Protein AF-U2G8R9-F1 (afdb_monomer_lite)

Foldseek 3Di:
DDLVVVLVPDALVVCVDPCVVVNLVSDQALVSLLSNLVRLLPDDDDPSSLVSNVVSLVSSVVHDDDLVSLLSSLLSCCPSVVNLPSSAVSCQVSLLVDPDPPLLSVLVSPSDALVSVLSNLVSNVVNLNALVVSVVSLVSNCVDVRNVVVSVVCVVVSVVGDHDDCPPNVVSVVVVVVVVVVVVVVVVVVVVVD

pLDDT: mean 79.48, std 14.94, range [37.84, 96.31]

Sequence (194 aa):
MEVSDFISSVKPKQLLSSEFNDILSKCEDVREYLHLANLAFELEDGKNRQKIIKTILKRALQARQEPWGYFYIARSAYENLNDKKLAKKIIVKQIKRFKINDYFLLCKQNILSKKQIKTAIKSALSSGMKRQRFVNLLDRLSEIDKYSLVCRKFYKKAKKLQTDNDEYDEECLKKEERTRQALDQIRNKNTKTK

Structure (mmCIF, N/CA/C/O backbone):
data_AF-U2G8R9-F1
#
_entry.id   AF-U2G8R9-F1
#
loop_
_atom_site.group_PDB
_atom_site.id
_atom_site.type_symbol
_atom_site.label_atom_id
_atom_site.label_alt_id
_atom_site.label_comp_id
_atom_site.label_asym_id
_atom_site.label_entity_id
_atom_site.label_seq_id
_atom_site.pdbx_PDB_ins_code
_atom_site.Cartn_x
_atom_site.Cartn_y
_atom_site.Cartn_z
_atom_site.occupancy
_atom_site.B_iso_or_equiv
_atom_site.auth_seq_id
_atom_site.auth_comp_id
_atom_site.auth_asym_id
_atom_site.auth_atom_id
_atom_site.pdbx_PDB_model_num
ATOM 1 N N . MET A 1 1 ? 8.683 11.036 26.428 1.00 58.25 1 MET A N 1
ATOM 2 C CA . MET A 1 1 ? 8.393 9.868 25.574 1.00 58.25 1 MET A CA 1
ATOM 3 C C . MET A 1 1 ? 8.312 10.387 24.159 1.00 58.25 1 MET A C 1
ATOM 5 O O . MET A 1 1 ? 7.571 11.344 23.949 1.00 58.25 1 MET A O 1
ATOM 9 N N . GLU A 1 2 ? 9.118 9.856 23.244 1.00 77.00 2 GLU A N 1
ATOM 10 C CA . GLU A 1 2 ? 9.044 10.264 21.839 1.00 77.00 2 GLU A CA 1
ATOM 11 C C . GLU A 1 2 ? 7.668 9.900 21.265 1.00 77.00 2 GLU A C 1
ATOM 13 O O . GLU A 1 2 ? 7.033 8.940 21.710 1.00 77.00 2 GLU A O 1
ATOM 18 N N . VAL A 1 3 ? 7.181 10.666 20.286 1.00 73.94 3 VAL A N 1
ATOM 19 C CA . VAL A 1 3 ? 5.887 10.395 19.633 1.00 73.94 3 VAL A CA 1
ATOM 20 C C . VAL A 1 3 ? 5.856 8.975 19.062 1.00 73.94 3 VAL A C 1
ATOM 22 O O . VAL A 1 3 ? 4.883 8.251 19.269 1.00 73.94 3 VAL A O 1
ATOM 25 N N . SER A 1 4 ? 6.961 8.532 18.461 1.00 75.50 4 SER A N 1
ATOM 26 C CA . SER A 1 4 ? 7.117 7.170 17.945 1.00 75.50 4 SER A CA 1
ATOM 27 C C . SER A 1 4 ? 6.976 6.098 19.037 1.00 75.50 4 SER A C 1
ATOM 29 O O . SER A 1 4 ? 6.318 5.078 18.810 1.00 75.50 4 SER A O 1
ATOM 31 N N . ASP A 1 5 ? 7.526 6.326 20.235 1.00 80.19 5 ASP A N 1
ATOM 32 C CA . ASP A 1 5 ? 7.390 5.402 21.372 1.00 80.19 5 ASP A CA 1
ATOM 33 C C . ASP A 1 5 ? 5.941 5.337 21.860 1.00 80.19 5 ASP A C 1
ATOM 35 O O . ASP A 1 5 ? 5.407 4.252 22.104 1.00 80.19 5 ASP A O 1
ATOM 39 N N . PHE A 1 6 ? 5.276 6.496 21.947 1.00 84.88 6 PHE A N 1
ATOM 40 C CA . PHE A 1 6 ? 3.862 6.560 22.303 1.00 84.88 6 PHE A CA 1
ATOM 41 C C . PHE A 1 6 ? 3.013 5.777 21.300 1.00 84.88 6 PHE A C 1
ATOM 43 O O . PHE A 1 6 ? 2.255 4.897 21.706 1.00 84.88 6 PHE A O 1
ATOM 50 N N . ILE A 1 7 ? 3.162 6.053 20.002 1.00 85.25 7 ILE A N 1
ATOM 51 C CA . ILE A 1 7 ? 2.386 5.397 18.943 1.00 85.25 7 ILE A CA 1
ATOM 52 C C . ILE A 1 7 ? 2.630 3.885 18.933 1.00 85.25 7 ILE A C 1
ATOM 54 O O . ILE A 1 7 ? 1.677 3.120 18.804 1.00 85.25 7 ILE A O 1
ATOM 58 N N . SER A 1 8 ? 3.872 3.449 19.141 1.00 83.19 8 SER A N 1
ATOM 59 C CA . SER A 1 8 ? 4.225 2.023 19.197 1.00 83.19 8 SER A CA 1
ATOM 60 C C . SER A 1 8 ? 3.660 1.306 20.429 1.00 83.19 8 SER A C 1
ATOM 62 O O . SER A 1 8 ? 3.515 0.085 20.419 1.00 83.19 8 SER A O 1
ATOM 64 N N . SER A 1 9 ? 3.334 2.046 21.494 1.00 87.94 9 SER A N 1
ATOM 65 C CA . SER A 1 9 ? 2.725 1.500 22.714 1.00 87.94 9 SER A CA 1
ATOM 66 C C . SER A 1 9 ? 1.199 1.342 22.633 1.00 87.94 9 SER A C 1
ATOM 68 O O . SER A 1 9 ? 0.602 0.695 23.500 1.00 87.94 9 SER A O 1
ATOM 70 N N . VAL A 1 10 ? 0.557 1.914 21.603 1.00 90.25 10 VAL A N 1
ATOM 71 C CA . VAL A 1 10 ? -0.901 1.871 21.427 1.00 90.25 10 VAL A CA 1
ATOM 72 C C . VAL A 1 10 ? -1.367 0.430 21.234 1.00 90.25 10 VAL A C 1
ATOM 74 O O . VAL A 1 10 ? -0.831 -0.321 20.423 1.00 90.25 10 VAL A O 1
ATOM 77 N N . LYS A 1 11 ? -2.422 0.041 21.956 1.00 91.12 11 LYS A N 1
ATOM 78 C CA . LYS A 1 11 ? -3.062 -1.277 21.818 1.00 91.12 11 LYS A CA 1
ATOM 79 C C . LYS A 1 11 ? -4.257 -1.218 20.861 1.00 91.12 11 LYS A C 1
ATOM 81 O O . LYS A 1 11 ? -4.969 -0.212 20.859 1.00 91.12 11 LYS A O 1
ATOM 86 N N . PRO A 1 12 ? -4.599 -2.309 20.141 1.00 90.00 12 PRO A N 1
ATOM 87 C CA . PRO A 1 12 ? -5.718 -2.307 19.192 1.00 90.00 12 PRO A CA 1
ATOM 88 C C . PRO A 1 12 ? -7.039 -1.820 19.802 1.00 90.00 12 PRO A C 1
ATOM 90 O O . PRO A 1 12 ? -7.738 -1.006 19.205 1.00 90.00 12 PRO A O 1
ATOM 93 N N . LYS A 1 13 ? -7.359 -2.250 21.032 1.00 90.38 13 LYS A N 1
ATOM 94 C CA . LYS A 1 13 ? -8.595 -1.857 21.732 1.00 90.38 13 LYS A CA 1
ATOM 95 C C . LYS A 1 13 ? -8.699 -0.347 21.990 1.00 90.38 13 LYS A C 1
ATOM 97 O O . LYS A 1 13 ? -9.812 0.163 22.039 1.00 90.38 13 LYS A O 1
ATOM 102 N N . GLN A 1 14 ? -7.582 0.376 22.103 1.00 92.25 14 GLN A N 1
ATOM 103 C CA . GLN A 1 14 ? -7.604 1.836 22.265 1.00 92.25 14 GLN A CA 1
ATOM 104 C C . GLN A 1 14 ? -8.069 2.552 20.992 1.00 92.25 14 GLN A C 1
ATOM 106 O O . GLN A 1 14 ? -8.588 3.657 21.059 1.00 92.25 14 GLN A O 1
ATOM 111 N N . LEU A 1 15 ? -7.986 1.910 19.824 1.00 93.56 15 LEU A N 1
ATOM 112 C CA . LEU A 1 15 ? -8.532 2.470 18.584 1.00 93.56 15 LEU A CA 1
ATOM 113 C C . LEU A 1 15 ? -10.067 2.421 18.533 1.00 93.56 15 LEU A C 1
ATOM 115 O O . LEU A 1 15 ? -10.673 3.084 17.695 1.00 93.56 15 LEU A O 1
ATOM 119 N N . LEU A 1 16 ? -10.694 1.636 19.416 1.00 91.69 16 LEU A N 1
ATOM 120 C CA . LEU A 1 16 ? -12.145 1.590 19.604 1.00 91.69 16 LEU A CA 1
ATOM 121 C C . LEU A 1 16 ? -12.630 2.566 20.687 1.00 91.69 16 LEU A C 1
ATOM 123 O O . LEU A 1 16 ? -13.840 2.732 20.836 1.00 91.69 16 LEU A O 1
ATOM 127 N N . SER A 1 17 ? -11.722 3.173 21.457 1.00 92.00 17 SER A N 1
ATOM 128 C CA . SER A 1 17 ? -12.077 4.056 22.566 1.00 92.00 17 SER A CA 1
ATOM 129 C C . SER A 1 17 ? -12.289 5.501 22.101 1.00 92.00 17 SER A C 1
ATOM 131 O O . SER A 1 17 ? -12.025 5.870 20.952 1.00 92.00 17 SER A O 1
ATOM 133 N N . SER A 1 18 ? -12.751 6.346 23.022 1.00 91.25 18 SER A N 1
ATOM 134 C CA . SER A 1 18 ? -12.838 7.795 22.822 1.00 91.25 18 SER A CA 1
ATOM 135 C C . SER A 1 18 ? -11.476 8.456 22.571 1.00 91.25 18 SER A C 1
ATOM 137 O O . SER A 1 18 ? -11.434 9.523 21.966 1.00 91.25 18 SER A O 1
ATOM 139 N N . GLU A 1 19 ? -10.371 7.812 22.963 1.00 92.75 19 GLU A N 1
ATOM 140 C CA . GLU A 1 19 ? -8.998 8.322 22.810 1.00 92.75 19 GLU A CA 1
ATOM 141 C C . GLU A 1 19 ? -8.497 8.265 21.360 1.00 92.75 19 GLU A C 1
ATOM 143 O O . GLU A 1 19 ? -7.460 8.841 21.038 1.00 92.75 19 GLU A O 1
ATOM 148 N N . PHE A 1 20 ? -9.208 7.577 20.458 1.00 94.75 20 PHE A N 1
ATOM 149 C CA . PHE A 1 20 ? -8.760 7.353 19.082 1.00 94.75 20 PHE A CA 1
ATOM 150 C C . PHE A 1 20 ? -8.368 8.645 18.347 1.00 94.75 20 PHE A C 1
ATOM 152 O O . PHE A 1 20 ? -7.348 8.683 17.658 1.00 94.75 20 PHE A O 1
ATOM 159 N N . ASN A 1 21 ? -9.153 9.716 18.495 1.00 94.50 21 ASN A N 1
ATOM 160 C CA . ASN A 1 21 ? -8.845 10.989 17.839 1.00 94.50 21 ASN A CA 1
ATOM 161 C C . ASN A 1 21 ? -7.615 11.673 18.446 1.00 94.50 21 ASN A C 1
ATOM 163 O O . ASN A 1 21 ? -6.828 12.259 17.701 1.00 94.50 21 ASN A O 1
ATOM 167 N N . ASP A 1 22 ? -7.421 11.553 19.759 1.00 94.31 22 ASP A N 1
ATOM 168 C CA . ASP A 1 22 ? -6.259 12.108 20.452 1.00 94.31 22 ASP A CA 1
ATOM 169 C C . ASP A 1 22 ? -4.991 11.360 20.038 1.00 94.31 22 ASP A C 1
ATOM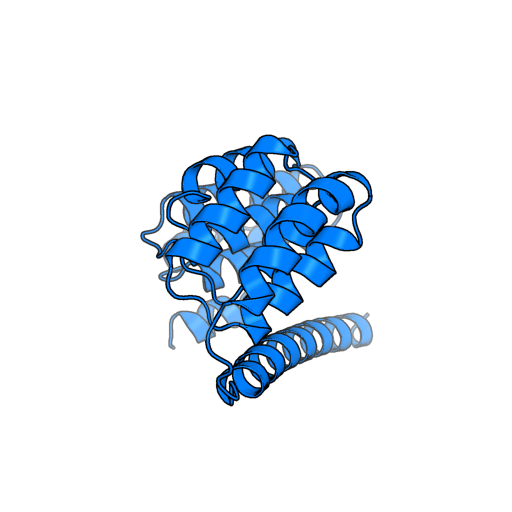 171 O O . ASP A 1 22 ? -3.978 11.986 19.730 1.00 94.31 22 ASP A O 1
ATOM 175 N N . ILE A 1 23 ? -5.066 10.030 19.918 1.00 94.50 23 ILE A N 1
ATOM 176 C CA . ILE A 1 23 ? -3.985 9.201 19.370 1.00 94.50 23 ILE A CA 1
ATOM 177 C C . ILE A 1 23 ? -3.637 9.662 17.950 1.00 94.50 23 ILE A C 1
ATOM 179 O O . ILE A 1 23 ? -2.467 9.894 17.658 1.00 94.50 23 ILE A O 1
ATOM 183 N N . LEU A 1 24 ? -4.635 9.858 17.078 1.00 94.25 24 LEU A N 1
ATOM 184 C CA . LEU A 1 24 ? -4.383 10.313 15.707 1.00 94.25 24 LEU A CA 1
ATOM 185 C C . LEU A 1 24 ? -3.777 11.710 15.629 1.00 94.25 24 LEU A C 1
ATOM 187 O O . LEU A 1 24 ? -2.970 11.960 14.738 1.00 94.25 24 LEU A O 1
ATOM 191 N N . SER A 1 25 ? -4.174 12.624 16.514 1.00 92.50 25 SER A N 1
ATOM 192 C CA . SER A 1 25 ? -3.626 13.984 16.527 1.00 92.50 25 SER A CA 1
ATOM 193 C C . SER A 1 25 ? -2.147 14.037 16.895 1.00 92.50 25 SER A C 1
ATOM 195 O O . SER A 1 25 ? -1.478 15.000 16.537 1.00 92.50 25 SER A O 1
ATOM 197 N N . LYS A 1 26 ? -1.643 13.000 17.574 1.00 92.38 26 LYS A N 1
ATOM 198 C CA . LYS A 1 26 ? -0.237 12.892 17.960 1.00 92.38 26 LYS A CA 1
ATOM 199 C C . LYS A 1 26 ? 0.647 12.370 16.833 1.00 92.38 26 LYS A C 1
ATOM 201 O O . LYS A 1 26 ? 1.851 12.475 16.966 1.00 92.38 26 LYS A O 1
ATOM 206 N N . CYS A 1 27 ? 0.092 11.817 15.752 1.00 89.31 27 CYS A N 1
ATOM 207 C CA . CYS A 1 27 ? 0.900 11.335 14.634 1.00 89.31 27 CYS A CA 1
ATOM 208 C C . CYS A 1 27 ? 1.524 12.498 13.844 1.00 89.31 27 CYS A C 1
ATOM 210 O O . CYS A 1 27 ? 0.809 13.315 13.250 1.00 89.31 27 CYS A O 1
ATOM 212 N N . GLU A 1 28 ? 2.848 12.497 13.755 1.00 85.19 28 GLU A N 1
ATOM 213 C CA . GLU A 1 28 ? 3.673 13.472 13.042 1.00 85.19 28 GLU A CA 1
ATOM 214 C C . GLU A 1 28 ? 4.127 12.952 11.668 1.00 85.19 28 GLU A C 1
ATOM 216 O O . GLU A 1 28 ? 4.317 13.740 10.738 1.00 85.19 28 GLU A O 1
ATOM 221 N N . ASP A 1 29 ? 4.245 11.629 11.498 1.00 83.81 29 ASP A N 1
ATOM 222 C CA . ASP A 1 29 ? 4.757 10.993 10.274 1.00 83.81 29 ASP A CA 1
ATOM 223 C C . ASP A 1 29 ? 3.766 9.980 9.670 1.00 83.81 29 ASP A C 1
ATOM 225 O O . ASP A 1 29 ? 3.009 9.295 10.360 1.00 83.81 29 ASP A O 1
ATOM 229 N N . VAL A 1 30 ? 3.787 9.827 8.339 1.00 84.06 30 VAL A N 1
ATOM 230 C CA . VAL A 1 30 ? 2.916 8.877 7.622 1.00 84.06 30 VAL A CA 1
ATOM 231 C C . VAL A 1 30 ? 3.088 7.431 8.110 1.00 84.06 30 VAL A C 1
ATOM 233 O O . VAL A 1 30 ? 2.130 6.659 8.087 1.00 84.06 30 VAL A O 1
ATOM 236 N N . ARG A 1 31 ? 4.289 7.052 8.561 1.00 86.06 31 ARG A N 1
ATOM 237 C CA . ARG A 1 31 ? 4.619 5.722 9.092 1.00 86.06 31 ARG A CA 1
ATOM 238 C C . ARG A 1 31 ? 3.832 5.408 10.356 1.00 86.06 31 ARG A C 1
ATOM 240 O O . ARG A 1 31 ? 3.391 4.274 10.511 1.00 86.06 31 ARG A O 1
ATOM 247 N N . GLU A 1 32 ? 3.590 6.403 11.199 1.00 89.56 32 GLU A N 1
ATOM 248 C CA . GLU A 1 32 ? 2.808 6.258 12.428 1.00 89.56 32 GLU A CA 1
ATOM 249 C C . GLU A 1 32 ? 1.339 5.999 12.096 1.00 89.56 32 GLU A C 1
ATOM 251 O O . GLU A 1 32 ? 0.750 5.037 12.587 1.00 89.56 32 GLU A O 1
ATOM 256 N N . TYR A 1 33 ? 0.769 6.756 11.152 1.00 92.50 33 TYR A N 1
ATOM 257 C CA . TYR A 1 33 ? -0.577 6.468 10.650 1.00 92.50 33 TYR A CA 1
ATOM 258 C C . TYR A 1 33 ? -0.673 5.055 10.058 1.00 92.50 33 TYR A C 1
ATOM 260 O O . TYR A 1 33 ? -1.639 4.337 10.304 1.00 92.50 33 TYR A O 1
ATOM 268 N N . LEU A 1 34 ? 0.318 4.624 9.277 1.00 90.75 34 LEU A N 1
ATOM 269 C CA . LEU A 1 34 ? 0.322 3.281 8.690 1.00 90.75 34 LEU A CA 1
ATOM 270 C C . LEU A 1 34 ? 0.459 2.186 9.752 1.00 90.75 34 LEU A C 1
ATOM 272 O O . LEU A 1 34 ? -0.187 1.145 9.627 1.00 90.75 34 LEU A O 1
ATOM 276 N N . HIS A 1 35 ? 1.240 2.428 10.805 1.00 89.62 35 HIS A N 1
ATOM 277 C CA . HIS A 1 35 ? 1.322 1.542 11.961 1.00 89.62 35 HIS A CA 1
ATOM 278 C C . HIS A 1 35 ? -0.051 1.387 12.622 1.00 89.62 35 HIS A C 1
ATOM 280 O O . HIS A 1 35 ? -0.537 0.264 12.751 1.00 89.62 35 HIS A O 1
ATOM 286 N N . LEU A 1 36 ? -0.739 2.495 12.917 1.00 93.88 36 LEU A N 1
ATOM 287 C CA . LEU A 1 36 ? -2.094 2.459 13.477 1.00 93.88 36 LEU A CA 1
ATOM 288 C C . LEU A 1 36 ? -3.094 1.758 12.544 1.00 93.88 36 LEU A C 1
ATOM 290 O O . LEU A 1 36 ? -3.981 1.047 13.013 1.00 93.88 36 LEU A O 1
ATOM 294 N N . ALA A 1 37 ? -2.970 1.921 11.223 1.00 93.62 37 ALA A N 1
ATOM 295 C CA . ALA A 1 37 ? -3.835 1.243 10.255 1.00 93.62 37 ALA A CA 1
ATOM 296 C C . ALA A 1 37 ? -3.621 -0.278 10.239 1.00 93.62 37 ALA A C 1
ATOM 298 O O . ALA A 1 37 ? -4.578 -1.023 10.018 1.00 93.62 37 ALA A O 1
ATOM 299 N N . ASN A 1 38 ? -2.387 -0.741 10.451 1.00 90.50 38 ASN A N 1
ATOM 300 C CA . ASN A 1 38 ? -2.073 -2.162 10.596 1.00 90.50 38 ASN A CA 1
ATOM 301 C C . ASN A 1 38 ? -2.569 -2.695 11.942 1.00 90.50 38 ASN A C 1
ATOM 303 O O . ASN A 1 38 ? -3.192 -3.749 11.982 1.00 90.50 38 ASN A O 1
ATOM 307 N N . LEU A 1 39 ? -2.383 -1.929 13.016 1.00 92.06 39 LEU A N 1
ATOM 308 C CA . LEU A 1 39 ? -2.884 -2.268 14.345 1.00 92.06 39 LEU A CA 1
ATOM 309 C C . LEU A 1 39 ? -4.415 -2.393 14.358 1.00 92.06 39 LEU A C 1
ATOM 311 O O . LEU A 1 39 ? -4.972 -3.338 14.907 1.00 92.06 39 LEU A O 1
ATOM 315 N N . ALA A 1 40 ? -5.112 -1.480 13.678 1.00 92.75 40 ALA A N 1
ATOM 316 C CA . ALA A 1 40 ? -6.558 -1.550 13.502 1.00 92.75 40 ALA A CA 1
ATOM 317 C C . ALA A 1 40 ? -6.999 -2.803 12.733 1.00 92.75 40 ALA A C 1
ATOM 319 O O . ALA A 1 40 ? -8.102 -3.289 12.959 1.00 92.75 40 ALA A O 1
ATOM 320 N N . PHE A 1 41 ? -6.167 -3.343 11.837 1.00 89.44 41 PHE A N 1
ATOM 321 C CA . PHE A 1 41 ? -6.485 -4.568 11.102 1.00 89.44 41 PHE A CA 1
ATOM 322 C C . PHE A 1 41 ? -6.544 -5.808 12.012 1.00 89.44 41 PHE A C 1
ATOM 324 O O . PHE A 1 41 ? -7.247 -6.761 11.678 1.00 89.44 41 PHE A O 1
ATOM 331 N N . GLU A 1 42 ? -5.873 -5.775 13.170 1.00 89.69 42 GLU A N 1
ATOM 332 C CA . GLU A 1 42 ? -5.925 -6.830 14.195 1.00 89.69 42 GLU A CA 1
ATOM 333 C C . GLU A 1 42 ? -7.256 -6.872 14.961 1.00 89.69 42 GLU A C 1
ATOM 335 O O . GLU A 1 42 ? -7.534 -7.847 15.661 1.00 89.69 42 GLU A O 1
ATOM 340 N N . LEU A 1 43 ? -8.093 -5.836 14.833 1.00 88.38 43 LEU A N 1
ATOM 341 C CA . LEU A 1 43 ? -9.450 -5.842 15.376 1.00 88.38 43 LEU A CA 1
ATOM 342 C C . LEU A 1 43 ? -10.323 -6.885 14.668 1.00 88.38 43 LEU A C 1
ATOM 344 O O . LEU A 1 43 ? -10.078 -7.253 13.514 1.00 88.38 43 LEU A O 1
ATOM 348 N N . GLU A 1 44 ? -11.391 -7.309 15.348 1.00 84.31 44 GLU A N 1
ATOM 349 C CA . GLU A 1 44 ? -12.407 -8.181 14.756 1.00 84.31 44 GLU A CA 1
ATOM 350 C C . GLU A 1 44 ? -12.925 -7.612 13.433 1.00 84.31 44 GLU A C 1
ATOM 352 O O . GLU A 1 44 ? -13.121 -6.398 13.276 1.00 84.31 44 GLU A O 1
ATOM 357 N N . ASP A 1 45 ? -13.130 -8.502 12.460 1.00 83.50 45 ASP A N 1
ATOM 358 C CA . ASP A 1 45 ? -13.632 -8.083 11.163 1.00 83.50 45 ASP A CA 1
ATOM 359 C C . ASP A 1 45 ? -15.047 -7.525 11.297 1.00 83.50 45 ASP A C 1
ATOM 361 O O . ASP A 1 45 ? -15.972 -8.196 11.744 1.00 83.50 45 ASP A O 1
ATOM 365 N N . GLY A 1 46 ? -15.215 -6.267 10.902 1.00 85.88 46 GLY A N 1
ATOM 366 C CA . GLY A 1 46 ? -16.492 -5.595 11.003 1.00 85.88 46 GLY A CA 1
ATOM 367 C C . GLY A 1 46 ? -16.451 -4.147 10.545 1.00 85.88 46 GLY A C 1
ATOM 368 O O . GLY A 1 46 ? -15.413 -3.577 10.186 1.00 85.88 46 GLY A O 1
ATOM 369 N N . LYS A 1 47 ? -17.628 -3.516 10.586 1.00 87.56 47 LYS A N 1
ATOM 370 C CA . LYS A 1 47 ? -17.817 -2.116 10.175 1.00 87.56 47 LYS A CA 1
ATOM 371 C C . LYS A 1 47 ? -16.925 -1.153 10.966 1.00 87.56 47 LYS A C 1
ATOM 373 O O . LYS A 1 47 ? -16.414 -0.195 10.386 1.00 87.56 47 LYS A O 1
ATOM 378 N N . ASN A 1 48 ? -16.699 -1.427 12.252 1.00 90.56 48 ASN A N 1
ATOM 379 C CA . ASN A 1 48 ? -15.869 -0.588 13.120 1.00 90.56 48 ASN A CA 1
ATOM 380 C C . ASN A 1 48 ? -14.404 -0.589 12.675 1.00 90.56 48 ASN A C 1
ATOM 382 O O . ASN A 1 48 ? -13.846 0.484 12.445 1.00 90.56 48 ASN A O 1
ATOM 386 N N . ARG A 1 49 ? -13.825 -1.772 12.423 1.00 92.88 49 ARG A N 1
ATOM 387 C CA . ARG A 1 49 ? -12.471 -1.924 11.873 1.00 92.88 49 ARG A CA 1
ATOM 388 C C . ARG A 1 49 ? -12.286 -1.121 10.589 1.00 92.88 49 ARG A C 1
ATOM 390 O O . ARG A 1 49 ? -11.375 -0.302 10.480 1.00 92.88 49 ARG A O 1
ATOM 397 N N . GLN A 1 50 ? -13.195 -1.294 9.629 1.00 93.81 50 GLN A N 1
ATOM 398 C CA . GLN A 1 50 ? -13.118 -0.576 8.355 1.00 93.81 50 GLN A CA 1
ATOM 399 C C . GLN A 1 50 ? -13.242 0.944 8.531 1.00 93.81 50 GLN A C 1
ATOM 401 O O . GLN A 1 50 ? -12.549 1.698 7.848 1.00 93.81 50 GLN A O 1
ATOM 406 N N . LYS A 1 51 ? -14.121 1.412 9.426 1.00 95.12 51 LYS A N 1
ATOM 407 C CA . LYS A 1 51 ? -14.314 2.844 9.706 1.00 95.12 51 LYS A CA 1
ATOM 408 C C . LYS A 1 51 ? -13.063 3.469 10.330 1.00 95.12 51 LYS A C 1
ATOM 410 O O . LYS A 1 51 ? -12.673 4.564 9.918 1.00 95.12 51 LYS A O 1
ATOM 415 N N . ILE A 1 52 ? -12.420 2.767 11.260 1.00 95.81 52 ILE A N 1
ATOM 416 C CA . ILE A 1 52 ? -11.167 3.192 11.896 1.00 95.81 52 ILE A CA 1
ATOM 417 C C . ILE A 1 52 ? -10.066 3.302 10.844 1.00 95.81 52 ILE A C 1
ATOM 419 O O . ILE A 1 52 ? -9.544 4.395 10.631 1.00 95.81 52 ILE A O 1
ATOM 423 N N . ILE A 1 53 ? -9.793 2.227 10.095 1.00 94.81 53 ILE A N 1
ATOM 424 C CA . ILE A 1 53 ? -8.742 2.224 9.063 1.00 94.81 53 ILE A CA 1
ATOM 425 C C . ILE A 1 53 ? -8.998 3.324 8.019 1.00 94.81 53 ILE A C 1
ATOM 427 O O . ILE A 1 53 ? -8.082 4.062 7.662 1.00 94.81 53 ILE A O 1
ATOM 431 N N . LYS A 1 54 ? -10.246 3.518 7.568 1.00 96.00 54 LYS A N 1
ATOM 432 C CA . LYS A 1 54 ? -10.599 4.619 6.648 1.00 96.00 54 LYS A CA 1
ATOM 433 C C . LYS A 1 54 ? -10.284 5.996 7.229 1.00 96.00 54 LYS A C 1
ATOM 435 O O . LYS A 1 54 ? -9.806 6.862 6.499 1.00 96.00 54 LYS A O 1
ATOM 440 N N . THR A 1 55 ? -10.552 6.206 8.515 1.00 96.25 55 THR A N 1
ATOM 441 C CA . THR A 1 55 ? -10.270 7.477 9.196 1.00 96.25 55 THR A CA 1
ATOM 442 C C . THR A 1 55 ? -8.768 7.732 9.278 1.00 96.25 55 THR A C 1
ATOM 444 O O . THR A 1 55 ? -8.317 8.818 8.912 1.00 96.25 55 THR A O 1
ATOM 447 N N . ILE A 1 56 ? -7.995 6.708 9.648 1.00 96.31 56 ILE A N 1
ATOM 448 C CA . ILE A 1 56 ? -6.529 6.758 9.705 1.00 96.31 56 ILE A CA 1
ATOM 449 C C . ILE A 1 56 ? -5.951 7.121 8.335 1.00 96.31 56 ILE A C 1
ATOM 451 O O . ILE A 1 56 ? -5.209 8.092 8.206 1.00 96.31 56 ILE A O 1
ATOM 455 N N . LEU A 1 57 ? -6.349 6.404 7.279 1.00 95.31 57 LEU A N 1
ATOM 456 C CA . LEU A 1 57 ? -5.843 6.654 5.927 1.00 95.31 57 LEU A CA 1
ATOM 457 C C . LEU A 1 57 ? -6.263 8.023 5.384 1.00 95.31 57 LEU A C 1
ATOM 459 O O . LEU A 1 57 ? -5.510 8.644 4.635 1.00 95.31 57 LEU A O 1
ATOM 463 N N . LYS A 1 58 ? -7.442 8.527 5.767 1.00 95.12 58 LYS A N 1
ATOM 464 C CA . LYS A 1 58 ? -7.866 9.886 5.413 1.00 95.12 58 LYS A CA 1
ATOM 465 C C . LYS A 1 58 ? -6.948 10.935 6.044 1.00 95.12 58 LYS A C 1
ATOM 467 O O . LYS A 1 58 ? -6.583 11.877 5.347 1.00 95.12 58 LYS A O 1
ATOM 472 N N . ARG A 1 59 ? -6.554 10.761 7.310 1.00 94.50 59 ARG A N 1
ATOM 473 C CA . ARG A 1 59 ? -5.586 11.644 7.982 1.00 94.50 59 ARG A CA 1
ATOM 474 C C . ARG A 1 59 ? -4.189 11.526 7.378 1.00 94.50 59 ARG A C 1
ATOM 476 O O . ARG A 1 59 ? -3.607 12.548 7.036 1.00 94.50 59 ARG A O 1
ATOM 483 N N . ALA A 1 60 ? -3.721 10.310 7.101 1.00 92.62 60 ALA A N 1
ATOM 484 C CA . ALA A 1 60 ? -2.448 10.085 6.413 1.00 92.62 60 ALA A CA 1
ATOM 485 C C . ALA A 1 60 ? -2.393 10.784 5.040 1.00 92.62 60 ALA A C 1
ATOM 487 O O . ALA A 1 60 ? -1.377 11.341 4.651 1.00 92.62 60 ALA A O 1
ATOM 488 N N . LEU A 1 61 ? -3.498 10.811 4.286 1.00 91.69 61 LEU A N 1
ATOM 489 C CA . LEU A 1 61 ? -3.556 11.533 3.006 1.00 91.69 61 LEU A CA 1
ATOM 490 C C . LEU A 1 61 ? -3.498 13.059 3.145 1.00 91.69 61 LEU A C 1
ATOM 492 O O . LEU A 1 61 ? -3.185 13.727 2.161 1.00 91.69 61 LEU A O 1
ATOM 496 N N . GLN A 1 62 ? -3.858 13.598 4.310 1.00 90.81 62 GLN A N 1
ATOM 497 C CA . GLN A 1 62 ? -3.826 15.031 4.608 1.00 90.81 62 GLN A CA 1
ATOM 498 C C . GLN A 1 62 ? -2.469 15.482 5.159 1.00 90.81 62 GLN A C 1
ATOM 500 O O . GLN A 1 62 ? -2.154 16.667 5.069 1.00 90.81 62 GLN A O 1
ATOM 505 N N . ALA A 1 63 ? -1.671 14.561 5.703 1.00 86.56 63 ALA A N 1
ATOM 506 C CA . ALA A 1 63 ? -0.331 14.852 6.186 1.00 86.56 63 ALA A CA 1
ATOM 507 C C . ALA A 1 63 ? 0.616 15.244 5.034 1.00 86.56 63 ALA A C 1
ATOM 509 O O . ALA A 1 63 ? 0.470 14.811 3.884 1.00 86.56 63 ALA A O 1
ATOM 510 N N . ARG A 1 64 ? 1.604 16.097 5.337 1.00 76.00 64 ARG A N 1
ATOM 511 C CA . ARG A 1 64 ? 2.653 16.459 4.379 1.00 76.00 64 ARG A CA 1
ATOM 512 C C . ARG A 1 64 ? 3.614 15.280 4.255 1.00 76.00 64 ARG A C 1
ATOM 514 O O . ARG A 1 64 ? 4.313 14.955 5.203 1.00 76.00 64 ARG A O 1
ATOM 521 N N . GLN A 1 65 ? 3.688 14.688 3.067 1.00 77.31 65 GLN A N 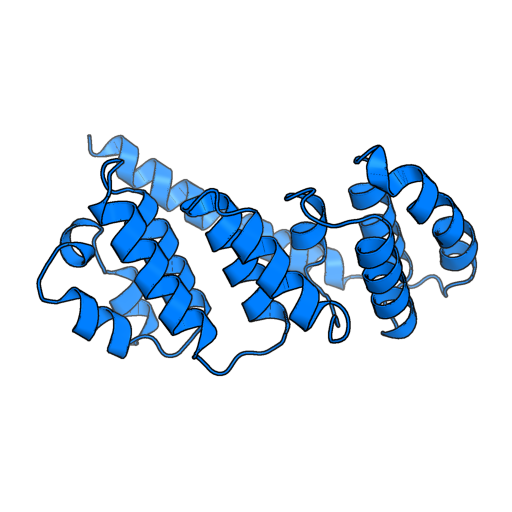1
ATOM 522 C CA . GLN A 1 65 ? 4.643 13.623 2.773 1.00 77.31 65 GLN A CA 1
ATOM 523 C C . GLN A 1 65 ? 5.258 13.751 1.387 1.00 77.31 65 GLN A C 1
ATOM 525 O O . GLN A 1 65 ? 4.656 14.271 0.441 1.00 77.31 65 GLN A O 1
ATOM 530 N N . GLU A 1 66 ? 6.447 13.180 1.280 1.00 76.50 66 GLU A N 1
ATOM 531 C CA . GLU A 1 66 ? 7.105 12.886 0.020 1.00 76.50 66 GLU A CA 1
ATOM 532 C C . GLU A 1 66 ? 6.286 11.898 -0.835 1.00 76.50 66 GLU A C 1
ATOM 534 O O . GLU A 1 66 ? 5.433 11.161 -0.321 1.00 76.50 66 GLU A O 1
ATOM 539 N N . PRO A 1 67 ? 6.546 11.823 -2.155 1.00 74.31 67 PRO A N 1
ATOM 540 C CA . PRO A 1 67 ? 5.814 10.948 -3.066 1.00 74.31 67 PRO A CA 1
ATOM 541 C C . PRO A 1 67 ? 5.714 9.486 -2.607 1.00 74.31 67 PRO A C 1
ATOM 543 O O . PRO A 1 67 ? 4.678 8.865 -2.843 1.00 74.31 67 PRO A O 1
ATOM 546 N N . TRP A 1 68 ? 6.740 8.951 -1.930 1.00 76.19 68 TRP A N 1
ATOM 547 C CA . TRP A 1 68 ? 6.762 7.572 -1.425 1.00 76.19 68 TRP A CA 1
ATOM 548 C C . TRP A 1 68 ? 5.643 7.290 -0.412 1.00 76.19 68 TRP A C 1
ATOM 550 O O . TRP A 1 68 ? 5.009 6.237 -0.495 1.00 76.19 68 TRP A O 1
ATOM 560 N N . GLY A 1 69 ? 5.308 8.244 0.466 1.00 82.38 69 GLY A N 1
ATOM 561 C CA . GLY A 1 69 ? 4.285 8.066 1.504 1.00 82.38 69 GLY A CA 1
ATOM 562 C C . GLY A 1 69 ? 2.912 7.719 0.923 1.00 82.38 69 GLY A C 1
ATOM 563 O O . GLY A 1 69 ? 2.217 6.832 1.415 1.00 82.38 69 GLY A O 1
ATOM 564 N N . TYR A 1 70 ? 2.559 8.314 -0.219 1.00 86.25 70 TYR A N 1
ATOM 565 C CA . TYR A 1 70 ? 1.309 8.005 -0.914 1.00 86.25 70 TYR A CA 1
ATOM 566 C C . TYR A 1 70 ? 1.234 6.561 -1.431 1.00 86.25 70 TYR A C 1
ATOM 568 O O . TYR A 1 70 ? 0.141 5.995 -1.482 1.00 86.25 70 TYR A O 1
ATOM 576 N N . PHE A 1 71 ? 2.357 5.948 -1.815 1.00 83.75 71 PHE A N 1
ATOM 577 C CA . PHE A 1 71 ? 2.367 4.550 -2.259 1.00 83.75 71 PHE A CA 1
ATOM 578 C C . PHE A 1 71 ? 2.123 3.596 -1.093 1.00 83.75 71 PHE A C 1
ATOM 580 O O . PHE A 1 71 ? 1.374 2.631 -1.251 1.00 83.75 71 PHE A O 1
ATOM 587 N N . TYR A 1 72 ? 2.668 3.893 0.086 1.00 83.62 72 TYR A N 1
ATOM 588 C CA . TYR A 1 72 ? 2.383 3.113 1.289 1.00 83.62 72 TYR A CA 1
ATOM 589 C C . TYR A 1 72 ? 0.934 3.270 1.758 1.00 83.62 72 TYR A C 1
ATOM 591 O O . TYR A 1 72 ? 0.293 2.276 2.094 1.00 83.62 72 TYR A O 1
ATOM 599 N N . ILE A 1 73 ? 0.360 4.475 1.681 1.00 89.62 73 ILE A N 1
ATOM 600 C CA . ILE A 1 73 ? -1.075 4.674 1.946 1.00 89.62 73 ILE A CA 1
ATOM 601 C C . ILE A 1 73 ? -1.922 3.868 0.954 1.00 89.62 73 ILE A C 1
ATOM 603 O O . ILE A 1 73 ? -2.871 3.194 1.353 1.00 89.62 73 ILE A O 1
ATOM 607 N N . ALA A 1 74 ? -1.582 3.893 -0.339 1.00 88.62 74 ALA A N 1
ATOM 608 C CA . ALA A 1 74 ? -2.283 3.091 -1.338 1.00 88.62 74 ALA A CA 1
ATOM 609 C C . ALA A 1 74 ? -2.177 1.587 -1.048 1.00 88.62 74 ALA A C 1
ATOM 611 O O . ALA A 1 74 ? -3.145 0.855 -1.247 1.00 88.62 74 ALA A O 1
ATOM 612 N N . ARG A 1 75 ? -1.023 1.131 -0.549 1.00 86.62 75 ARG A N 1
ATOM 613 C CA . ARG A 1 75 ? -0.824 -0.242 -0.081 1.00 86.62 75 ARG A CA 1
ATOM 614 C C . ARG A 1 75 ? -1.732 -0.588 1.080 1.00 86.62 75 ARG A C 1
ATOM 616 O O . ARG A 1 75 ? -2.432 -1.584 0.977 1.00 86.62 75 ARG A O 1
ATOM 623 N N . SER A 1 76 ? -1.792 0.240 2.116 1.00 88.88 76 SER A N 1
ATOM 624 C CA . SER A 1 76 ? -2.687 -0.012 3.247 1.00 88.88 76 SER A CA 1
ATOM 625 C C . SER A 1 76 ? -4.164 0.018 2.828 1.00 88.88 76 SER A C 1
ATOM 627 O O . SER A 1 76 ? -4.936 -0.837 3.245 1.00 88.88 76 SER A O 1
ATOM 629 N N . ALA A 1 77 ? -4.568 0.903 1.907 1.00 91.00 77 ALA A N 1
ATOM 630 C CA . ALA A 1 77 ? -5.918 0.864 1.332 1.00 91.00 77 ALA A CA 1
ATOM 631 C C . ALA A 1 77 ? -6.210 -0.459 0.596 1.00 91.00 77 ALA A C 1
ATOM 633 O O . ALA A 1 77 ? -7.324 -0.974 0.659 1.00 91.00 77 ALA A O 1
ATOM 634 N N . TYR A 1 78 ? -5.219 -1.025 -0.094 1.00 88.94 78 TYR A N 1
ATOM 635 C CA . TYR A 1 78 ? -5.356 -2.318 -0.761 1.00 88.94 78 TYR A CA 1
ATOM 636 C C . TYR A 1 78 ? -5.346 -3.493 0.230 1.00 88.94 78 TYR A C 1
ATOM 638 O O . TYR A 1 78 ? -6.231 -4.334 0.171 1.00 88.94 78 TYR A O 1
ATOM 646 N N . GLU A 1 79 ? -4.367 -3.561 1.131 1.00 86.50 79 GLU A N 1
ATOM 647 C CA . GLU A 1 79 ? -4.146 -4.704 2.027 1.00 86.50 79 GLU A CA 1
ATOM 648 C C . GLU A 1 79 ? -5.123 -4.700 3.214 1.00 86.50 79 GLU A C 1
ATOM 650 O O . GLU A 1 79 ? -5.728 -5.729 3.502 1.00 86.50 79 GLU A O 1
ATOM 655 N N . ASN A 1 80 ? -5.354 -3.546 3.850 1.00 88.06 80 ASN A N 1
ATOM 656 C CA . ASN A 1 80 ? -6.120 -3.465 5.101 1.00 88.06 80 ASN A CA 1
ATOM 657 C C . ASN A 1 80 ? -7.616 -3.193 4.868 1.00 88.06 80 ASN A C 1
ATOM 659 O O . ASN A 1 80 ? -8.442 -3.529 5.713 1.00 88.06 80 ASN A O 1
ATOM 663 N N . LEU A 1 81 ? -7.987 -2.571 3.738 1.00 89.75 81 LEU A N 1
ATOM 664 C CA . LEU A 1 81 ? -9.390 -2.291 3.386 1.00 89.75 81 LEU A CA 1
ATOM 665 C C . LEU A 1 81 ? -9.911 -3.095 2.190 1.00 89.75 81 LEU A C 1
ATOM 667 O O . LEU A 1 81 ? -11.107 -3.019 1.906 1.00 89.75 81 LEU A O 1
ATOM 671 N N . ASN A 1 82 ? -9.047 -3.803 1.453 1.00 88.62 82 ASN A N 1
ATOM 672 C CA . ASN A 1 82 ? -9.385 -4.391 0.150 1.00 88.62 82 ASN A CA 1
ATOM 673 C C . ASN A 1 82 ? -9.972 -3.359 -0.849 1.00 88.62 82 ASN A C 1
ATOM 675 O O . ASN A 1 82 ? -10.690 -3.705 -1.790 1.00 88.62 82 ASN A O 1
ATOM 679 N N . ASP A 1 83 ? -9.665 -2.064 -0.678 1.00 90.62 83 ASP A N 1
ATOM 680 C CA . ASP A 1 83 ? -10.194 -0.977 -1.508 1.00 90.62 83 ASP A CA 1
ATOM 681 C C . ASP A 1 83 ? -9.275 -0.708 -2.705 1.00 90.62 83 ASP A C 1
ATOM 683 O O . ASP A 1 83 ? -8.496 0.252 -2.777 1.00 90.62 83 ASP A O 1
ATOM 687 N N . LYS A 1 84 ? -9.404 -1.583 -3.706 1.00 89.94 84 LYS A N 1
ATOM 688 C CA . LYS A 1 84 ? -8.656 -1.509 -4.971 1.00 89.94 84 LYS A CA 1
ATOM 689 C C . LYS A 1 84 ? -8.881 -0.185 -5.708 1.00 89.94 84 LYS A C 1
ATOM 691 O O . LYS A 1 84 ? -7.989 0.289 -6.418 1.00 89.94 84 LYS A O 1
ATOM 696 N N . LYS A 1 85 ? -10.065 0.423 -5.566 1.00 91.81 85 LYS A N 1
ATOM 697 C CA . LYS A 1 85 ? -10.433 1.667 -6.258 1.00 91.81 85 LYS A CA 1
ATOM 698 C C . LYS A 1 85 ? -9.716 2.859 -5.633 1.00 91.81 85 LYS A C 1
ATOM 700 O O . LYS A 1 85 ? -9.155 3.677 -6.370 1.00 91.81 85 LYS A O 1
ATOM 705 N N . LEU A 1 86 ? -9.692 2.942 -4.305 1.00 91.56 86 LEU A N 1
ATOM 706 C CA . LEU A 1 86 ? -8.965 3.973 -3.569 1.00 91.56 86 LEU A CA 1
ATOM 707 C C . LEU A 1 86 ? -7.459 3.858 -3.799 1.00 91.56 86 LEU A C 1
ATOM 709 O O . LEU A 1 86 ? -6.838 4.848 -4.195 1.00 91.56 86 LEU A O 1
ATOM 713 N N . ALA A 1 87 ? -6.895 2.656 -3.657 1.00 89.75 87 ALA A N 1
ATOM 714 C CA . ALA A 1 87 ? -5.477 2.401 -3.908 1.00 89.75 87 ALA A CA 1
ATOM 715 C C . ALA A 1 87 ? -5.064 2.880 -5.311 1.00 89.75 87 ALA A C 1
ATOM 717 O O . ALA A 1 87 ? -4.126 3.666 -5.473 1.00 89.75 87 ALA A O 1
ATOM 718 N N . LYS A 1 88 ? -5.849 2.516 -6.335 1.00 89.56 88 LYS A N 1
ATOM 719 C CA . LYS A 1 88 ? -5.613 2.940 -7.721 1.00 89.56 88 LYS A CA 1
ATOM 720 C C . LYS A 1 88 ? -5.672 4.458 -7.863 1.00 89.56 88 LYS A C 1
ATOM 722 O O . LYS A 1 88 ? -4.814 5.042 -8.522 1.00 89.56 88 LYS A O 1
ATOM 727 N N . LYS A 1 89 ? -6.674 5.108 -7.264 1.00 90.94 89 LYS A N 1
ATOM 728 C CA . LYS A 1 89 ? -6.849 6.567 -7.330 1.00 90.94 89 LYS A CA 1
ATOM 729 C C . LYS A 1 89 ? -5.646 7.308 -6.742 1.00 90.94 89 LYS A C 1
ATOM 731 O O . LYS A 1 89 ? -5.213 8.296 -7.333 1.00 90.94 89 LYS A O 1
ATOM 736 N N . ILE A 1 90 ? -5.106 6.832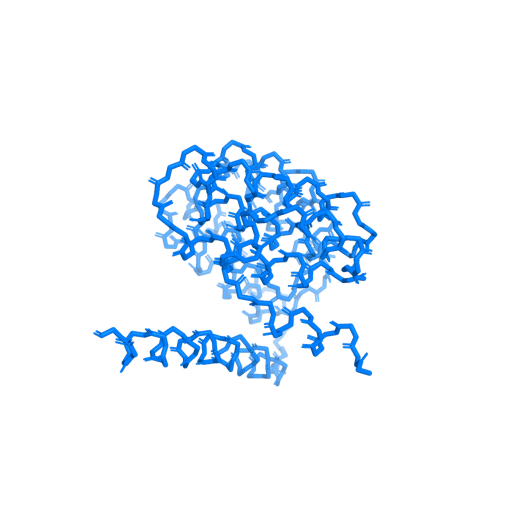 -5.620 1.00 89.56 90 ILE A N 1
ATOM 737 C CA . ILE A 1 90 ? -3.931 7.425 -4.966 1.00 89.56 90 ILE A CA 1
ATOM 738 C C . ILE A 1 90 ? -2.694 7.265 -5.857 1.00 89.56 90 ILE A C 1
ATOM 740 O O . ILE A 1 90 ? -2.059 8.262 -6.205 1.00 89.56 90 ILE A O 1
ATOM 744 N N . ILE A 1 91 ? -2.409 6.040 -6.311 1.00 86.25 91 ILE A N 1
ATOM 745 C CA . ILE A 1 91 ? -1.234 5.741 -7.144 1.00 86.25 91 ILE A CA 1
ATOM 746 C C . ILE A 1 91 ? -1.230 6.571 -8.425 1.00 86.25 91 ILE A C 1
ATOM 748 O O . ILE A 1 91 ? -0.220 7.174 -8.776 1.00 86.25 91 ILE A O 1
ATOM 752 N N . VAL A 1 92 ? -2.364 6.650 -9.124 1.00 86.00 92 VAL A N 1
ATOM 753 C CA . VAL A 1 92 ? -2.457 7.343 -10.418 1.00 86.00 92 VAL A CA 1
ATOM 754 C C . VAL A 1 92 ? -2.143 8.834 -10.308 1.00 86.00 92 VAL A C 1
ATOM 756 O O . VAL A 1 92 ? -1.572 9.392 -11.243 1.00 86.00 92 VAL A O 1
ATOM 759 N N . LYS A 1 93 ? -2.462 9.477 -9.178 1.00 87.56 93 LYS A N 1
ATOM 760 C CA . LYS A 1 93 ? -2.105 10.884 -8.946 1.00 87.56 93 LYS A CA 1
ATOM 761 C C . LYS A 1 93 ? -0.597 11.087 -8.801 1.00 87.56 93 LYS A C 1
ATOM 763 O O . LYS A 1 93 ? -0.083 12.108 -9.245 1.00 87.56 93 LYS A O 1
ATOM 768 N N . GLN A 1 94 ? 0.103 10.116 -8.216 1.00 83.56 94 GLN A N 1
ATOM 769 C CA . GLN A 1 94 ? 1.524 10.241 -7.878 1.00 83.56 94 GLN A CA 1
ATOM 770 C C . GLN A 1 94 ? 2.465 9.572 -8.886 1.00 83.56 94 GLN A C 1
ATOM 772 O O . GLN A 1 94 ?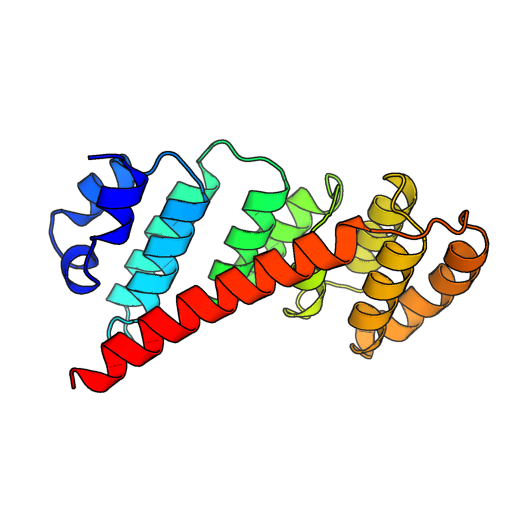 3.655 9.868 -8.902 1.00 83.56 94 GLN A O 1
ATOM 777 N N . ILE A 1 95 ? 1.946 8.739 -9.795 1.00 80.06 95 ILE A N 1
ATOM 778 C CA . ILE A 1 95 ? 2.728 7.923 -10.743 1.00 80.06 95 ILE A CA 1
ATOM 779 C C . ILE A 1 95 ? 3.671 8.721 -11.662 1.00 80.06 95 ILE A C 1
ATOM 781 O O . ILE A 1 95 ? 4.620 8.161 -12.195 1.00 80.06 95 ILE A O 1
ATOM 785 N N . LYS A 1 96 ? 3.419 10.022 -11.871 1.00 75.31 96 LYS A N 1
ATOM 786 C CA . LYS A 1 96 ? 4.302 10.911 -12.650 1.00 75.31 96 LYS A CA 1
ATOM 787 C C . LYS A 1 96 ? 5.418 11.540 -11.813 1.00 75.31 96 LYS A C 1
ATOM 789 O O . LYS A 1 96 ? 6.468 11.850 -12.357 1.00 75.31 96 LYS A O 1
ATOM 794 N N . ARG A 1 97 ? 5.186 11.721 -10.508 1.00 73.94 97 ARG A N 1
ATOM 795 C CA . ARG A 1 97 ? 6.159 12.227 -9.517 1.00 73.94 97 ARG A CA 1
ATOM 796 C C . ARG A 1 97 ? 7.027 11.102 -8.944 1.00 73.94 97 ARG A C 1
ATOM 798 O O . ARG A 1 97 ? 7.716 11.276 -7.946 1.00 73.94 97 ARG A O 1
ATOM 805 N N . PHE A 1 98 ? 6.944 9.937 -9.574 1.00 64.69 98 PHE A N 1
ATOM 806 C CA . PHE A 1 98 ? 7.563 8.691 -9.180 1.00 64.69 98 PHE A CA 1
ATOM 807 C C . PHE A 1 98 ? 9.084 8.780 -9.339 1.00 64.69 98 PHE A C 1
ATOM 809 O O . PHE A 1 98 ? 9.617 8.538 -10.418 1.00 64.69 98 PHE A O 1
ATOM 816 N N . LYS A 1 99 ? 9.769 9.154 -8.257 1.00 59.84 99 LYS A N 1
ATOM 817 C CA . LYS A 1 99 ? 11.197 8.909 -8.026 1.00 59.84 99 LYS A CA 1
ATOM 818 C C . LYS A 1 99 ? 11.241 7.763 -7.027 1.00 59.84 99 LYS A C 1
ATOM 820 O O . LYS A 1 99 ? 10.706 7.935 -5.936 1.00 59.84 99 LYS A O 1
ATOM 825 N N . ILE A 1 100 ? 11.720 6.580 -7.398 1.00 55.72 100 ILE A N 1
ATOM 826 C CA . ILE A 1 100 ? 11.426 5.396 -6.58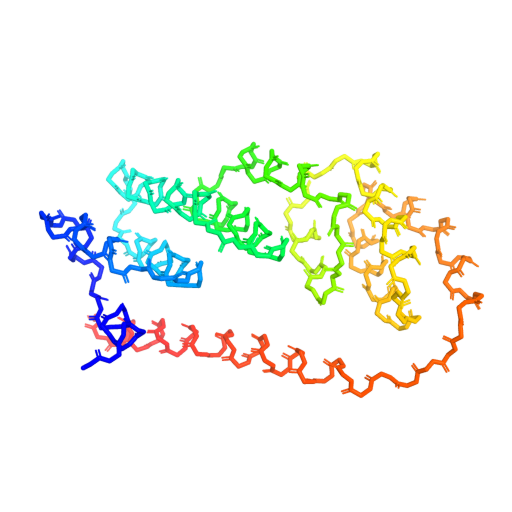8 1.00 55.72 100 ILE A CA 1
ATOM 827 C C . ILE A 1 100 ? 12.646 4.567 -6.220 1.00 55.72 100 ILE A C 1
ATOM 829 O O . ILE A 1 100 ? 13.374 4.084 -7.082 1.00 55.72 100 ILE A O 1
ATOM 833 N N . ASN A 1 101 ? 12.740 4.368 -4.903 1.00 52.31 101 ASN A N 1
ATOM 834 C CA . ASN A 1 101 ? 13.421 3.271 -4.229 1.00 52.31 101 ASN A CA 1
ATOM 835 C C . ASN A 1 101 ? 12.463 2.066 -3.995 1.00 52.31 101 ASN A C 1
ATOM 837 O O . ASN A 1 101 ? 12.921 0.935 -4.011 1.00 52.31 101 ASN A O 1
ATOM 841 N N . ASP A 1 102 ? 11.131 2.265 -3.929 1.00 54.88 102 ASP A N 1
ATOM 842 C CA . ASP A 1 102 ? 10.133 1.233 -3.548 1.00 54.88 102 ASP A CA 1
ATOM 843 C C . ASP A 1 102 ? 9.140 0.800 -4.664 1.00 54.88 102 ASP A C 1
ATOM 845 O O . ASP A 1 102 ? 7.914 0.803 -4.494 1.00 54.88 102 ASP A O 1
ATOM 849 N N . TYR A 1 103 ? 9.621 0.424 -5.856 1.00 60.56 103 TYR A N 1
ATOM 850 C CA . TYR A 1 103 ? 8.748 0.109 -7.009 1.00 60.56 103 TYR A CA 1
ATOM 851 C C . TYR A 1 103 ? 7.885 -1.148 -6.818 1.00 60.56 103 TYR A C 1
ATOM 853 O O . TYR A 1 103 ? 6.913 -1.357 -7.550 1.00 60.56 103 TYR A O 1
ATOM 861 N N . PHE A 1 104 ? 8.203 -1.974 -5.822 1.00 58.28 104 PHE A N 1
ATOM 862 C CA . PHE A 1 104 ? 7.494 -3.210 -5.505 1.00 58.28 104 PHE A CA 1
ATOM 863 C C . PHE A 1 104 ? 6.011 -2.999 -5.171 1.00 58.28 104 PHE A C 1
ATOM 865 O O . PHE A 1 104 ? 5.187 -3.889 -5.409 1.00 58.28 104 PHE A O 1
ATOM 872 N N . LEU A 1 105 ? 5.659 -1.812 -4.667 1.00 61.59 105 LEU A N 1
ATOM 873 C CA . LEU A 1 105 ? 4.290 -1.446 -4.307 1.00 61.59 105 LEU A CA 1
ATOM 874 C C . LEU A 1 105 ? 3.363 -1.390 -5.528 1.00 61.59 105 LEU A C 1
ATOM 876 O O . LEU A 1 105 ? 2.182 -1.721 -5.417 1.00 61.59 105 LEU A O 1
ATOM 880 N N . LEU A 1 106 ? 3.895 -1.035 -6.707 1.00 64.88 106 LEU A N 1
ATOM 881 C CA . LEU A 1 106 ? 3.132 -1.020 -7.960 1.00 64.88 106 LEU A CA 1
ATOM 882 C C . LEU A 1 106 ? 2.797 -2.429 -8.465 1.00 64.88 106 LEU A C 1
ATOM 884 O O . LEU A 1 106 ? 1.740 -2.626 -9.071 1.00 64.88 106 LEU A O 1
ATOM 888 N N . CYS A 1 107 ? 3.693 -3.392 -8.239 1.00 60.53 107 CYS A N 1
ATOM 889 C CA . CYS A 1 107 ? 3.581 -4.742 -8.788 1.00 60.53 107 CYS A CA 1
ATOM 890 C C . CYS A 1 107 ? 2.571 -5.582 -7.995 1.00 60.53 107 CYS A C 1
ATOM 892 O O . CYS A 1 107 ? 1.676 -6.179 -8.585 1.00 60.53 107 CYS A O 1
ATOM 894 N N . LYS A 1 108 ? 2.617 -5.546 -6.657 1.00 62.84 108 LYS A N 1
ATOM 895 C CA . LYS A 1 108 ? 1.806 -6.439 -5.801 1.00 62.84 108 LYS A CA 1
ATOM 896 C C . LYS A 1 108 ? 0.289 -6.324 -5.978 1.00 62.84 108 LYS A C 1
ATOM 898 O O . LYS A 1 108 ? -0.436 -7.274 -5.713 1.00 62.84 108 LYS A O 1
ATOM 903 N N . GLN A 1 109 ? -0.209 -5.166 -6.404 1.00 66.81 109 GLN A N 1
ATOM 904 C CA . GLN A 1 109 ? -1.646 -4.878 -6.368 1.00 66.81 109 GLN A CA 1
ATOM 905 C C . GLN A 1 109 ? -2.359 -5.214 -7.685 1.00 66.81 109 GLN A C 1
ATOM 907 O O . GLN A 1 109 ? -3.578 -5.349 -7.712 1.00 66.81 109 GLN A O 1
ATOM 912 N N . ASN A 1 110 ? -1.628 -5.300 -8.804 1.00 78.38 110 ASN A N 1
ATOM 913 C CA . ASN A 1 110 ? -2.182 -5.508 -10.150 1.00 78.38 110 ASN A CA 1
ATOM 914 C C . ASN A 1 110 ? -3.390 -4.592 -10.519 1.00 78.38 110 ASN A C 1
ATOM 916 O O . ASN A 1 110 ? -4.175 -4.885 -11.422 1.00 78.38 110 ASN A O 1
ATOM 920 N N . ILE A 1 111 ? -3.548 -3.436 -9.866 1.00 83.31 111 ILE A N 1
ATOM 921 C CA . ILE A 1 111 ? -4.727 -2.558 -10.025 1.00 83.31 111 ILE A CA 1
ATOM 922 C C . ILE A 1 111 ? -4.607 -1.541 -11.171 1.00 83.31 111 ILE A C 1
ATOM 924 O O . ILE A 1 111 ? -5.588 -0.894 -11.561 1.00 83.31 111 ILE A O 1
ATOM 928 N N . LEU A 1 112 ? -3.407 -1.377 -11.727 1.00 86.69 112 LEU A N 1
ATOM 929 C CA . LEU A 1 112 ? -3.132 -0.405 -12.780 1.00 86.69 112 LEU A CA 1
ATOM 930 C C . LEU A 1 112 ? -3.474 -0.931 -14.181 1.00 86.69 112 LEU A C 1
ATOM 932 O O . LEU A 1 112 ? -3.558 -2.128 -14.454 1.00 86.69 112 LEU A O 1
ATOM 936 N N . SER A 1 113 ? -3.710 -0.002 -15.103 1.00 89.38 113 SER A N 1
ATOM 937 C CA . SER A 1 113 ? -3.839 -0.312 -16.530 1.00 89.38 113 SER A CA 1
ATOM 938 C C . SER A 1 113 ? -2.468 -0.403 -17.205 1.00 89.38 113 SER A C 1
ATOM 940 O O . SER A 1 113 ? -1.493 0.190 -16.738 1.00 89.38 113 SER A O 1
ATOM 942 N N . LYS A 1 114 ? -2.404 -1.053 -18.377 1.00 89.94 114 LYS A N 1
ATOM 943 C CA . LYS A 1 114 ? -1.187 -1.096 -19.213 1.00 89.94 114 LYS A CA 1
ATOM 944 C C . LYS A 1 114 ? -0.649 0.309 -19.522 1.00 89.94 114 LYS A C 1
ATOM 946 O O . LYS A 1 114 ? 0.559 0.529 -19.503 1.00 89.94 114 LYS A O 1
ATOM 951 N N . LYS A 1 115 ? -1.546 1.279 -19.766 1.00 90.25 115 LYS A N 1
ATOM 952 C CA . LYS A 1 115 ? -1.190 2.686 -20.025 1.00 90.25 115 LYS A CA 1
ATOM 953 C C . LYS A 1 115 ? -0.520 3.330 -18.809 1.00 90.25 115 LYS A C 1
ATOM 955 O O . LYS A 1 115 ? 0.500 3.989 -18.970 1.00 90.25 115 LYS A O 1
ATOM 960 N N . GLN A 1 116 ? -1.059 3.105 -17.611 1.00 88.56 116 GLN A N 1
ATOM 961 C CA . GLN A 1 116 ? -0.509 3.644 -16.362 1.00 88.56 116 GLN A CA 1
ATOM 962 C C . GLN A 1 116 ? 0.851 3.026 -16.024 1.00 88.56 116 GLN A C 1
ATOM 964 O O . GLN A 1 116 ? 1.784 3.767 -15.732 1.00 88.56 116 GLN A O 1
ATOM 969 N N . ILE A 1 117 ? 1.008 1.706 -16.160 1.00 88.00 117 ILE A N 1
ATOM 970 C CA . ILE A 1 117 ? 2.313 1.051 -15.978 1.00 88.00 117 ILE A CA 1
ATOM 971 C C . ILE A 1 117 ? 3.341 1.556 -16.990 1.00 88.00 117 ILE A C 1
ATOM 973 O O . ILE A 1 117 ? 4.459 1.888 -16.614 1.00 88.00 117 ILE A O 1
ATOM 977 N N . LYS A 1 118 ? 2.960 1.724 -18.261 1.00 89.44 118 LYS A N 1
ATOM 978 C CA . LYS A 1 118 ? 3.845 2.334 -19.264 1.00 89.44 118 LYS A CA 1
ATOM 979 C C . LYS A 1 118 ? 4.304 3.738 -18.851 1.00 89.44 118 LYS A C 1
ATOM 981 O O . LYS A 1 118 ? 5.446 4.095 -19.125 1.00 89.44 118 LYS A O 1
ATOM 986 N N . THR A 1 119 ? 3.437 4.534 -18.222 1.00 88.12 119 THR A N 1
ATOM 987 C CA . THR A 1 119 ? 3.811 5.843 -17.666 1.00 88.12 119 THR A CA 1
ATOM 988 C C . THR A 1 119 ? 4.792 5.699 -16.504 1.00 88.12 119 THR A C 1
ATOM 990 O O . THR A 1 119 ? 5.819 6.365 -16.546 1.00 88.12 119 THR A O 1
ATOM 993 N N . ALA A 1 120 ? 4.540 4.805 -15.542 1.00 85.44 120 ALA A N 1
ATOM 994 C CA . ALA A 1 120 ? 5.463 4.554 -14.428 1.00 85.44 120 ALA A CA 1
ATOM 995 C C . ALA A 1 120 ? 6.857 4.141 -14.913 1.00 85.44 120 ALA A C 1
ATOM 997 O O . ALA A 1 120 ? 7.848 4.731 -14.498 1.00 85.44 120 ALA A O 1
ATOM 998 N N . ILE A 1 121 ? 6.932 3.184 -15.846 1.00 87.38 121 ILE A N 1
ATOM 999 C CA . ILE A 1 121 ? 8.205 2.706 -16.403 1.00 87.38 121 ILE A CA 1
ATOM 1000 C C . ILE A 1 121 ? 8.957 3.849 -17.103 1.00 87.38 121 ILE A C 1
ATOM 1002 O O . ILE A 1 121 ? 10.168 3.972 -16.958 1.00 87.38 121 ILE A O 1
ATOM 1006 N N . LYS A 1 122 ? 8.257 4.716 -17.850 1.00 87.44 122 LYS A N 1
ATOM 1007 C CA . LYS A 1 122 ? 8.886 5.892 -18.472 1.00 87.44 122 LYS A CA 1
ATOM 1008 C C . LYS A 1 122 ? 9.419 6.877 -17.433 1.00 87.44 122 LYS A C 1
ATOM 1010 O O . LYS A 1 122 ? 10.539 7.339 -17.591 1.00 87.44 122 LYS A O 1
ATOM 1015 N N . SER A 1 123 ? 8.637 7.182 -16.398 1.00 83.19 123 SER A N 1
ATOM 1016 C CA . SER A 1 123 ? 9.067 8.069 -15.314 1.00 83.19 123 SER A CA 1
ATOM 1017 C C . SER A 1 123 ? 10.284 7.511 -14.574 1.00 83.19 123 SER A C 1
ATOM 1019 O O . SER A 1 123 ? 11.229 8.257 -14.357 1.00 83.19 123 SER A O 1
ATOM 1021 N N . ALA A 1 124 ? 10.304 6.205 -14.282 1.00 81.44 124 ALA A N 1
ATOM 1022 C CA . ALA A 1 124 ? 11.451 5.524 -13.678 1.00 81.44 124 ALA A CA 1
ATOM 1023 C C . ALA A 1 124 ? 12.704 5.586 -14.569 1.00 81.44 124 ALA A C 1
ATOM 1025 O O . ALA A 1 124 ? 13.797 5.866 -14.093 1.00 81.44 124 ALA A O 1
ATOM 1026 N N . LEU A 1 125 ? 12.550 5.391 -15.882 1.00 81.75 125 LEU A N 1
ATOM 1027 C CA . LEU A 1 125 ? 13.665 5.520 -16.823 1.00 81.75 125 LEU A CA 1
ATOM 1028 C C . LEU A 1 125 ? 14.212 6.958 -16.871 1.00 81.75 125 LEU A C 1
ATOM 1030 O O . LEU A 1 125 ? 15.419 7.160 -16.921 1.00 81.75 125 LEU A O 1
ATOM 1034 N N . SER A 1 126 ? 13.328 7.959 -16.851 1.00 81.06 126 SER A N 1
ATOM 1035 C CA . SER A 1 126 ? 13.701 9.379 -16.875 1.00 81.06 126 SER A CA 1
ATOM 1036 C C . SER A 1 126 ? 14.230 9.906 -15.540 1.00 81.06 126 SER A C 1
ATOM 1038 O O . SER A 1 126 ? 14.792 10.995 -15.515 1.00 81.06 126 SER A O 1
ATOM 1040 N N . SER A 1 127 ? 14.066 9.174 -14.435 1.00 74.88 127 SER A N 1
ATOM 1041 C CA . SER A 1 127 ? 14.528 9.610 -13.114 1.00 74.88 127 SER A CA 1
ATOM 1042 C C . SER A 1 127 ? 16.011 9.327 -12.855 1.00 74.88 127 SER A C 1
ATOM 1044 O O . SER A 1 127 ? 16.443 9.473 -11.717 1.00 74.88 127 SER A O 1
ATOM 1046 N N . GLY A 1 128 ? 16.769 8.866 -13.856 1.00 73.31 128 GLY A N 1
ATOM 1047 C CA . GLY A 1 128 ? 18.163 8.447 -13.672 1.00 73.31 128 GLY A CA 1
ATOM 1048 C C . GLY A 1 128 ? 18.302 7.149 -12.869 1.00 73.31 128 GLY A C 1
ATOM 1049 O O . GLY A 1 128 ? 19.309 6.942 -12.204 1.00 73.31 128 GLY A O 1
ATOM 1050 N N . MET A 1 129 ? 17.278 6.285 -12.885 1.00 76.56 129 MET A N 1
ATOM 1051 C CA . MET A 1 129 ? 17.327 4.992 -12.202 1.00 76.56 129 MET A CA 1
ATOM 1052 C C . MET A 1 129 ? 18.454 4.127 -12.779 1.00 76.56 129 MET A C 1
ATOM 1054 O O . MET A 1 129 ? 18.534 3.929 -13.994 1.00 76.56 129 MET A O 1
ATOM 1058 N N . LYS A 1 130 ? 19.288 3.574 -11.895 1.00 78.50 130 LYS A N 1
ATOM 1059 C CA . LYS A 1 130 ? 20.366 2.658 -12.271 1.00 78.50 130 LYS A CA 1
ATOM 1060 C C . LYS A 1 130 ? 19.825 1.406 -12.959 1.00 78.50 130 LYS A C 1
ATOM 1062 O O . LYS A 1 130 ? 18.698 0.960 -12.716 1.00 78.50 130 LYS A O 1
ATOM 1067 N N . ARG A 1 131 ? 20.647 0.831 -13.840 1.00 82.94 131 ARG A N 1
ATOM 1068 C CA . ARG A 1 131 ? 20.246 -0.263 -14.732 1.00 82.94 131 ARG A CA 1
ATOM 1069 C C . ARG A 1 131 ? 19.676 -1.466 -13.984 1.00 82.94 131 ARG A C 1
ATOM 1071 O O . ARG A 1 131 ? 18.618 -1.945 -14.383 1.00 82.94 131 ARG A O 1
ATOM 1078 N N . GLN A 1 132 ? 20.342 -1.932 -12.926 1.00 79.44 132 GLN A N 1
ATOM 1079 C CA . GLN A 1 132 ? 19.915 -3.124 -12.187 1.00 79.44 132 GLN A CA 1
ATOM 1080 C C . GLN A 1 132 ? 18.529 -2.933 -11.563 1.00 79.44 132 GLN A C 1
ATOM 1082 O O . GLN A 1 132 ? 17.625 -3.732 -11.799 1.00 79.44 132 GLN A O 1
ATOM 1087 N N . ARG A 1 133 ? 18.318 -1.811 -10.867 1.00 77.44 133 ARG A N 1
ATOM 1088 C CA . ARG A 1 133 ? 17.017 -1.432 -10.294 1.00 77.44 133 ARG A CA 1
ATOM 1089 C C . ARG A 1 133 ? 15.913 -1.366 -11.335 1.00 77.44 133 ARG A C 1
ATOM 1091 O O . ARG A 1 133 ? 14.804 -1.852 -11.110 1.00 77.44 133 ARG A O 1
ATOM 1098 N N . PHE A 1 134 ? 16.221 -0.785 -12.491 1.00 84.00 134 PHE A N 1
ATOM 1099 C CA . PHE A 1 134 ? 15.265 -0.688 -13.582 1.00 84.00 134 PHE A CA 1
ATOM 1100 C C . PHE A 1 134 ? 14.913 -2.064 -14.160 1.00 84.00 134 PHE A C 1
ATOM 1102 O O . PHE A 1 134 ? 13.746 -2.317 -14.451 1.00 84.00 134 PHE A O 1
ATOM 1109 N N . VAL A 1 135 ? 15.886 -2.970 -14.288 1.00 85.81 135 VAL A N 1
ATOM 1110 C CA . VAL A 1 135 ? 15.648 -4.359 -14.714 1.00 85.81 135 VAL A CA 1
ATOM 1111 C C . VAL A 1 135 ? 14.800 -5.108 -13.684 1.00 85.81 135 VAL A C 1
ATOM 1113 O O . VAL A 1 135 ? 13.763 -5.641 -14.064 1.00 85.81 135 VAL A O 1
ATOM 1116 N N . ASN A 1 136 ? 15.130 -5.027 -12.393 1.00 83.31 136 ASN A N 1
ATOM 1117 C CA . ASN A 1 136 ? 14.356 -5.664 -11.321 1.00 83.31 136 ASN A CA 1
ATOM 1118 C C . ASN A 1 136 ? 12.888 -5.177 -11.291 1.00 83.31 136 ASN A C 1
ATOM 1120 O O . ASN A 1 136 ? 11.961 -5.960 -11.069 1.00 83.31 136 ASN A O 1
ATOM 1124 N N . LEU A 1 137 ? 12.646 -3.885 -11.555 1.00 83.62 137 LEU A N 1
ATOM 1125 C CA . LEU A 1 137 ? 11.298 -3.339 -11.752 1.00 83.62 137 LEU A CA 1
ATOM 1126 C C . LEU A 1 137 ? 10.582 -4.011 -12.927 1.00 83.62 137 LEU A C 1
ATOM 1128 O O . LEU A 1 137 ? 9.420 -4.409 -12.800 1.00 83.62 137 LEU A O 1
ATOM 1132 N N . LEU A 1 138 ? 11.251 -4.122 -14.075 1.00 88.00 138 LEU A N 1
ATOM 1133 C CA . LEU A 1 138 ? 10.674 -4.766 -15.252 1.00 88.00 138 LEU A CA 1
ATOM 1134 C C . LEU A 1 138 ? 10.383 -6.246 -15.006 1.00 88.00 138 LEU A C 1
ATOM 1136 O O . LEU A 1 138 ? 9.331 -6.697 -15.455 1.00 88.00 138 LEU A O 1
ATOM 1140 N N . ASP A 1 139 ? 11.242 -6.963 -14.283 1.00 87.06 139 ASP A N 1
ATOM 1141 C CA . ASP A 1 139 ? 11.065 -8.383 -13.961 1.00 87.06 139 ASP A CA 1
ATOM 1142 C C . ASP A 1 139 ? 9.804 -8.592 -13.124 1.00 87.06 139 ASP A C 1
ATOM 1144 O O . ASP A 1 139 ? 8.877 -9.270 -13.572 1.00 87.06 139 ASP A O 1
ATOM 1148 N N . ARG A 1 140 ? 9.671 -7.870 -12.001 1.00 83.94 140 ARG A N 1
ATOM 1149 C CA . ARG A 1 140 ? 8.471 -7.945 -11.143 1.00 83.94 140 ARG A CA 1
ATOM 1150 C C . ARG A 1 140 ? 7.190 -7.533 -11.861 1.00 83.94 140 ARG A C 1
ATOM 1152 O O . ARG A 1 140 ? 6.111 -8.034 -11.564 1.00 83.94 140 ARG A O 1
ATOM 1159 N N . LEU A 1 141 ? 7.263 -6.565 -12.776 1.00 86.31 141 LEU A N 1
ATOM 1160 C CA . LEU A 1 141 ? 6.100 -6.204 -13.588 1.00 86.31 141 LEU A CA 1
ATOM 1161 C C . LEU A 1 141 ? 5.791 -7.275 -14.635 1.00 86.31 141 LEU A C 1
ATOM 1163 O O . LEU A 1 141 ? 4.622 -7.473 -14.953 1.00 86.31 141 LEU A O 1
ATOM 1167 N N . SER A 1 142 ? 6.806 -7.940 -15.186 1.00 88.44 142 SER A N 1
ATOM 1168 C CA . SER A 1 142 ? 6.645 -8.949 -16.235 1.00 88.44 142 SER A CA 1
ATOM 1169 C C . SER A 1 142 ? 6.026 -10.247 -15.734 1.00 88.44 142 SER A C 1
ATOM 1171 O O . SER A 1 142 ? 5.358 -10.899 -16.531 1.00 88.44 142 SER A O 1
ATOM 1173 N N . GLU A 1 143 ? 6.160 -10.563 -14.441 1.00 86.94 143 GLU A N 1
ATOM 1174 C CA . GLU A 1 143 ? 5.431 -11.655 -13.765 1.00 86.94 143 GLU A CA 1
ATOM 1175 C C . GLU A 1 143 ? 3.907 -11.520 -13.895 1.00 86.94 143 GLU A C 1
ATOM 1177 O O . GLU A 1 143 ? 3.165 -12.493 -13.798 1.00 86.94 143 GLU A O 1
ATOM 1182 N N . ILE A 1 144 ? 3.413 -10.305 -14.134 1.00 85.31 144 ILE A N 1
ATOM 1183 C CA . ILE A 1 144 ? 1.997 -10.051 -14.361 1.00 85.31 144 ILE A CA 1
ATOM 1184 C C . ILE A 1 144 ? 1.750 -10.074 -15.868 1.00 85.31 144 ILE A C 1
ATOM 1186 O O . ILE A 1 144 ? 2.115 -9.130 -16.577 1.00 85.31 144 ILE A O 1
ATOM 1190 N N . ASP A 1 145 ? 1.030 -11.087 -16.357 1.00 86.88 145 ASP A N 1
ATOM 1191 C CA . ASP A 1 145 ? 0.725 -11.289 -17.787 1.00 86.88 145 ASP A CA 1
ATOM 1192 C C . ASP A 1 145 ? 0.244 -10.022 -18.499 1.00 86.88 145 ASP A C 1
ATOM 1194 O O . ASP A 1 145 ? 0.648 -9.700 -19.621 1.00 86.88 145 ASP A O 1
ATOM 1198 N N . LYS A 1 146 ? -0.590 -9.238 -17.809 1.00 88.56 146 LYS A N 1
ATOM 1199 C CA . LYS A 1 146 ? -1.121 -7.963 -18.304 1.00 88.56 146 LYS A CA 1
ATOM 1200 C C . LYS A 1 146 ? -0.015 -6.968 -18.683 1.00 88.56 146 LYS A C 1
ATOM 1202 O O . LYS A 1 146 ? -0.222 -6.165 -19.597 1.00 88.56 146 LYS A O 1
ATOM 1207 N N . TYR A 1 147 ? 1.122 -6.967 -17.995 1.00 89.62 147 TYR A N 1
ATOM 1208 C CA . TYR A 1 147 ? 2.205 -5.999 -18.183 1.00 89.62 147 TYR A CA 1
ATOM 1209 C C . TYR A 1 147 ? 3.415 -6.560 -18.937 1.00 89.62 147 TYR A C 1
ATOM 1211 O O . TYR A 1 147 ? 4.159 -5.757 -19.503 1.00 89.62 147 TYR A O 1
ATOM 1219 N N . SER A 1 148 ? 3.568 -7.883 -19.047 1.00 88.94 148 SER A N 1
ATOM 1220 C CA . SER A 1 148 ? 4.696 -8.545 -19.730 1.00 88.94 148 SER A CA 1
ATOM 1221 C C . SER A 1 148 ? 5.016 -7.948 -21.113 1.00 88.94 148 SER A C 1
ATOM 1223 O O . SER A 1 148 ? 6.165 -7.639 -21.442 1.00 88.94 148 SER A O 1
ATOM 1225 N N . LEU A 1 149 ? 3.987 -7.691 -21.930 1.00 89.19 149 LEU A N 1
ATOM 1226 C CA . LEU A 1 149 ? 4.139 -7.101 -23.264 1.00 89.19 149 LEU A CA 1
ATOM 1227 C C . LEU A 1 149 ? 4.638 -5.646 -23.223 1.00 89.19 149 LEU A C 1
ATOM 1229 O O . LEU A 1 149 ? 5.354 -5.203 -24.124 1.00 89.19 149 LEU A O 1
ATOM 1233 N N . VAL A 1 150 ? 4.253 -4.886 -22.194 1.00 90.31 150 VAL A N 1
ATOM 1234 C CA . VAL A 1 150 ? 4.735 -3.514 -21.993 1.00 90.31 150 VAL A CA 1
ATOM 1235 C C . VAL A 1 150 ? 6.219 -3.557 -21.634 1.00 90.31 150 VAL A C 1
ATOM 1237 O O . VAL A 1 150 ? 7.002 -2.859 -22.280 1.00 90.31 150 VAL A O 1
ATOM 1240 N N . CYS A 1 151 ? 6.608 -4.410 -20.683 1.00 90.62 151 CYS A N 1
ATOM 1241 C CA . CYS A 1 151 ? 7.980 -4.542 -20.189 1.00 90.62 151 CYS A CA 1
ATOM 1242 C C . CYS A 1 151 ? 8.974 -4.981 -21.273 1.00 90.62 151 CYS A C 1
ATOM 1244 O O . CYS A 1 151 ? 10.050 -4.390 -21.379 1.00 90.62 151 CYS A O 1
ATOM 1246 N N . ARG A 1 152 ? 8.587 -5.907 -22.168 1.00 89.62 152 ARG A N 1
ATOM 1247 C CA . ARG A 1 152 ? 9.403 -6.350 -23.326 1.00 89.62 152 ARG A CA 1
ATOM 1248 C C . ARG A 1 152 ? 10.015 -5.199 -24.130 1.00 89.62 152 ARG A C 1
ATOM 1250 O O . ARG A 1 152 ? 11.169 -5.272 -24.551 1.00 89.62 152 ARG A O 1
ATOM 1257 N N . LYS A 1 153 ? 9.272 -4.102 -24.316 1.00 87.75 153 LYS A N 1
ATOM 1258 C CA . LYS A 1 153 ? 9.750 -2.921 -25.059 1.00 87.75 153 LYS A CA 1
ATOM 1259 C C . LYS A 1 153 ? 10.797 -2.108 -24.290 1.00 87.75 153 LYS A C 1
ATOM 1261 O O . LYS A 1 153 ? 11.584 -1.397 -24.913 1.00 87.75 153 LYS A O 1
ATOM 1266 N N . PHE A 1 154 ? 10.810 -2.194 -22.963 1.00 90.81 154 PHE A N 1
ATOM 1267 C CA . PHE A 1 154 ? 11.716 -1.443 -22.099 1.00 90.81 154 PHE A CA 1
ATOM 1268 C C . PHE A 1 154 ? 12.987 -2.213 -21.737 1.00 90.81 154 PHE A C 1
ATOM 1270 O O . PHE A 1 154 ? 14.014 -1.562 -21.582 1.00 90.81 154 PHE A O 1
ATOM 1277 N N . TYR A 1 155 ? 12.993 -3.552 -21.750 1.00 90.06 155 TYR A N 1
ATOM 1278 C CA . TYR A 1 155 ? 14.238 -4.325 -21.596 1.00 90.06 155 TYR A CA 1
ATOM 1279 C C . TYR A 1 155 ? 15.291 -3.960 -22.649 1.00 90.06 155 TYR A C 1
ATOM 1281 O O . TYR A 1 155 ? 16.464 -3.786 -22.331 1.00 90.06 155 TYR A O 1
ATOM 1289 N N . LYS A 1 156 ? 14.874 -3.748 -23.907 1.00 85.06 156 LYS A N 1
ATOM 1290 C CA . LYS A 1 156 ? 15.777 -3.278 -24.975 1.00 85.06 156 LYS A CA 1
ATOM 1291 C C . LYS A 1 156 ? 16.400 -1.910 -24.666 1.00 85.06 156 LYS A C 1
ATOM 1293 O O . LYS A 1 156 ? 17.511 -1.639 -25.107 1.00 85.06 156 LYS A O 1
ATOM 1298 N N . LYS A 1 157 ? 15.691 -1.051 -23.925 1.00 84.94 157 LYS A N 1
ATOM 1299 C CA . LYS A 1 157 ? 16.189 0.263 -23.489 1.00 84.94 157 LYS A CA 1
ATOM 1300 C C . LYS A 1 157 ? 17.083 0.149 -22.257 1.00 84.94 157 LYS A C 1
ATOM 1302 O O . LYS A 1 157 ? 18.102 0.821 -22.210 1.00 84.94 157 LYS A O 1
ATOM 1307 N N . ALA A 1 158 ? 16.743 -0.740 -21.324 1.00 84.44 158 ALA A N 1
ATOM 1308 C CA . ALA A 1 158 ? 17.538 -1.021 -20.131 1.00 84.44 158 ALA A CA 1
ATOM 1309 C C . ALA A 1 158 ? 18.965 -1.476 -20.479 1.00 84.44 158 ALA A C 1
ATOM 1311 O O . ALA A 1 158 ? 19.915 -1.051 -19.836 1.00 84.44 158 ALA A O 1
ATOM 1312 N N . LYS A 1 159 ? 19.131 -2.270 -21.550 1.00 79.81 159 LYS A N 1
ATOM 1313 C CA . LYS A 1 159 ? 20.450 -2.706 -22.049 1.00 79.81 159 LYS A CA 1
ATOM 1314 C C . LYS A 1 159 ? 21.395 -1.558 -22.433 1.00 79.81 159 LYS A C 1
ATOM 1316 O O . LYS A 1 159 ? 22.594 -1.785 -22.490 1.00 79.81 159 LYS A O 1
ATOM 1321 N N . LYS A 1 160 ? 20.863 -0.363 -22.716 1.00 80.56 160 LYS A N 1
ATOM 1322 C CA . LYS A 1 160 ? 21.642 0.831 -23.084 1.00 80.56 160 LYS A CA 1
ATOM 1323 C C . LYS A 1 160 ? 21.998 1.717 -21.884 1.00 80.56 160 LYS A C 1
ATOM 1325 O O . LYS A 1 160 ? 22.678 2.717 -22.070 1.00 80.56 160 LYS A O 1
ATOM 1330 N N . LEU A 1 161 ? 21.498 1.399 -20.689 1.00 78.31 161 LEU A N 1
ATOM 1331 C CA . LEU A 1 161 ? 21.860 2.109 -19.463 1.00 78.31 161 LEU A CA 1
ATOM 1332 C C . LEU A 1 161 ? 23.270 1.689 -19.024 1.00 78.31 161 LEU A C 1
ATOM 1334 O O . LEU A 1 161 ? 23.654 0.532 -19.222 1.00 78.31 161 LEU A O 1
ATOM 1338 N N . GLN A 1 162 ? 24.022 2.615 -18.423 1.00 69.75 162 GLN A N 1
ATOM 1339 C CA . GLN A 1 162 ? 25.334 2.313 -17.848 1.00 69.75 162 GLN A CA 1
ATOM 1340 C C . GLN A 1 162 ? 25.206 1.242 -16.756 1.00 69.75 162 GLN A C 1
ATOM 1342 O O . GLN A 1 162 ? 24.221 1.193 -16.011 1.00 69.75 162 GLN A O 1
ATOM 1347 N N . THR A 1 163 ? 26.175 0.330 -16.733 1.00 64.00 163 THR A N 1
ATOM 1348 C CA . THR A 1 163 ? 26.250 -0.754 -15.756 1.00 64.00 163 THR A CA 1
ATOM 1349 C C . THR A 1 163 ? 26.963 -0.214 -14.524 1.00 64.00 163 THR A C 1
ATOM 1351 O O . THR A 1 163 ? 28.181 -0.116 -14.538 1.00 64.00 163 THR A O 1
ATOM 1354 N N . ASP A 1 164 ? 26.209 0.130 -13.485 1.00 59.94 164 ASP A N 1
ATOM 1355 C CA . ASP A 1 164 ? 26.769 0.425 -12.167 1.00 59.94 164 ASP A CA 1
ATOM 1356 C C . ASP A 1 164 ? 26.406 -0.710 -11.210 1.00 59.94 164 ASP A C 1
ATOM 1358 O O . ASP A 1 164 ? 25.236 -1.104 -11.134 1.00 59.94 164 ASP A O 1
ATOM 1362 N N . ASN A 1 165 ? 27.404 -1.219 -10.481 1.00 53.56 165 ASN A N 1
ATOM 1363 C CA . ASN A 1 165 ? 27.182 -2.067 -9.313 1.00 53.56 165 ASN A CA 1
ATOM 1364 C C . ASN A 1 165 ? 26.494 -1.215 -8.243 1.00 53.56 165 ASN A C 1
ATOM 1366 O O . ASN A 1 165 ? 27.004 -0.174 -7.832 1.00 53.56 165 ASN A O 1
ATOM 1370 N N . ASP A 1 166 ? 25.297 -1.622 -7.839 1.00 53.53 166 ASP A N 1
ATOM 1371 C CA . ASP A 1 166 ? 24.454 -0.846 -6.939 1.00 53.53 166 ASP A CA 1
ATOM 1372 C C . ASP A 1 166 ? 24.496 -1.465 -5.537 1.00 53.53 166 ASP A C 1
ATOM 1374 O O . ASP A 1 166 ? 23.651 -2.275 -5.168 1.00 53.53 166 ASP A O 1
ATOM 1378 N N . GLU A 1 167 ? 25.493 -1.073 -4.744 1.00 52.34 167 GLU A N 1
ATOM 1379 C CA . GLU A 1 167 ? 25.655 -1.452 -3.325 1.00 52.34 167 GLU A CA 1
ATOM 1380 C C . GLU A 1 167 ? 24.421 -1.060 -2.468 1.00 52.34 167 GLU A C 1
ATOM 1382 O O . GLU A 1 167 ? 24.152 -1.622 -1.409 1.00 52.34 167 GLU A O 1
ATOM 1387 N N . TYR A 1 168 ? 23.599 -0.136 -2.981 1.00 51.00 168 TYR A N 1
ATOM 1388 C CA . TYR A 1 168 ? 22.410 0.426 -2.339 1.00 51.00 168 TYR A CA 1
ATOM 1389 C C . TYR A 1 168 ? 21.184 -0.522 -2.318 1.00 51.00 168 TYR A C 1
ATOM 1391 O O . TYR A 1 168 ? 20.243 -0.299 -1.551 1.00 51.00 168 TYR A O 1
ATOM 1399 N N . ASP A 1 169 ? 21.163 -1.590 -3.129 1.00 51.19 169 ASP A N 1
ATOM 1400 C CA . ASP A 1 169 ? 20.044 -2.552 -3.151 1.00 51.19 169 ASP A CA 1
ATOM 1401 C C . ASP A 1 169 ? 20.064 -3.531 -1.973 1.00 51.19 169 ASP A C 1
ATOM 1403 O O . ASP A 1 169 ? 18.994 -3.878 -1.467 1.00 51.19 169 ASP A O 1
ATOM 1407 N N . GLU A 1 170 ? 21.239 -3.906 -1.460 1.00 51.75 170 GLU A N 1
ATOM 1408 C CA . GLU A 1 170 ? 21.308 -4.728 -0.250 1.00 51.75 170 GLU A CA 1
ATOM 1409 C C . GLU A 1 170 ? 20.736 -3.994 0.959 1.00 51.75 170 GLU A C 1
ATOM 1411 O O . GLU A 1 170 ? 20.004 -4.590 1.740 1.00 51.75 170 GLU A O 1
ATOM 1416 N N . GLU A 1 171 ? 21.037 -2.707 1.130 1.00 50.19 171 GLU A N 1
ATOM 1417 C CA . GLU A 1 171 ? 20.596 -1.962 2.308 1.00 50.19 171 GLU A CA 1
ATOM 1418 C C . GLU A 1 171 ? 19.079 -1.718 2.302 1.00 50.19 171 GLU A C 1
ATOM 1420 O O . GLU A 1 171 ? 18.426 -1.859 3.337 1.00 50.19 171 GLU A O 1
ATOM 1425 N N . CYS A 1 172 ? 18.491 -1.409 1.139 1.00 53.22 172 CYS A N 1
ATOM 1426 C CA . CYS A 1 172 ? 17.040 -1.273 0.985 1.00 53.22 172 CYS A CA 1
ATOM 1427 C C . CYS A 1 172 ? 16.311 -2.609 1.182 1.00 53.22 172 CYS A C 1
ATOM 1429 O O . CYS A 1 172 ? 15.318 -2.647 1.911 1.00 53.22 172 CYS A O 1
ATOM 1431 N N . LEU A 1 173 ? 16.816 -3.705 0.601 1.00 54.41 173 LEU A N 1
ATOM 1432 C CA . LEU A 1 173 ? 16.265 -5.047 0.820 1.00 54.41 173 LEU A CA 1
ATOM 1433 C C . LEU A 1 173 ? 16.390 -5.457 2.289 1.00 54.41 173 LEU A C 1
ATOM 1435 O O . LEU A 1 173 ? 15.393 -5.850 2.885 1.00 54.41 173 LEU A O 1
ATOM 1439 N N . LYS A 1 174 ? 17.559 -5.253 2.913 1.00 56.72 174 LYS A N 1
ATOM 1440 C CA . LYS A 1 174 ? 17.786 -5.486 4.349 1.00 56.72 174 LYS A CA 1
ATOM 1441 C C . LYS A 1 174 ? 16.853 -4.633 5.210 1.00 56.72 174 LYS A C 1
ATOM 1443 O O . LYS A 1 174 ? 16.356 -5.123 6.218 1.00 56.72 174 LYS A O 1
ATOM 1448 N N . LYS A 1 175 ? 16.573 -3.375 4.849 1.00 57.75 175 LYS A N 1
ATOM 1449 C CA . LYS A 1 175 ? 15.625 -2.501 5.572 1.00 57.75 175 LYS A CA 1
ATOM 1450 C C . LYS A 1 175 ? 14.178 -2.973 5.433 1.00 57.75 175 LYS A C 1
ATOM 1452 O O . LYS A 1 175 ? 13.461 -3.008 6.434 1.00 57.75 175 LYS A O 1
ATOM 1457 N N . GLU A 1 176 ? 13.741 -3.368 4.239 1.00 55.22 176 GLU A N 1
ATOM 1458 C CA . GLU A 1 176 ? 12.393 -3.913 4.022 1.00 55.22 176 GLU A CA 1
ATOM 1459 C C . GLU A 1 176 ? 12.227 -5.276 4.715 1.00 55.22 176 GLU A C 1
ATOM 1461 O O . GLU A 1 176 ? 11.196 -5.543 5.332 1.00 55.22 176 GLU A O 1
ATOM 1466 N N . GLU A 1 177 ? 13.262 -6.112 4.682 1.00 54.19 177 GLU A N 1
ATOM 1467 C CA . GLU A 1 177 ? 13.309 -7.416 5.339 1.00 54.19 177 GLU A CA 1
ATOM 1468 C C . GLU A 1 177 ? 13.331 -7.289 6.863 1.00 54.19 177 GLU A C 1
ATOM 1470 O O . GLU A 1 177 ? 12.531 -7.941 7.524 1.00 54.19 177 GLU A O 1
ATOM 1475 N N . ARG A 1 178 ? 14.118 -6.365 7.430 1.00 58.16 178 ARG A N 1
ATOM 1476 C CA . ARG A 1 178 ? 14.059 -6.018 8.864 1.00 58.16 178 ARG A CA 1
ATOM 1477 C C . ARG A 1 178 ? 12.685 -5.500 9.266 1.00 58.16 178 ARG A C 1
ATOM 1479 O O . ARG A 1 178 ? 12.182 -5.864 10.321 1.00 58.16 178 ARG A O 1
ATOM 1486 N N . THR A 1 179 ? 12.060 -4.676 8.425 1.00 52.03 179 THR A N 1
ATOM 1487 C CA . THR A 1 179 ? 10.713 -4.149 8.688 1.00 52.03 179 THR A CA 1
ATOM 1488 C C . THR A 1 179 ? 9.676 -5.272 8.667 1.00 52.03 179 THR A C 1
ATOM 1490 O O . THR A 1 179 ? 8.823 -5.340 9.548 1.00 52.03 179 THR A O 1
ATOM 1493 N N . ARG A 1 180 ? 9.769 -6.200 7.707 1.00 51.66 180 ARG A N 1
ATOM 1494 C CA . ARG A 1 180 ? 8.944 -7.418 7.665 1.00 51.66 180 ARG A CA 1
ATOM 1495 C C . ARG A 1 180 ? 9.173 -8.306 8.883 1.00 51.66 180 ARG A C 1
ATOM 1497 O O . ARG A 1 180 ? 8.203 -8.684 9.522 1.00 51.66 180 ARG A O 1
ATOM 1504 N N . GLN A 1 181 ? 10.425 -8.565 9.248 1.00 49.91 181 GLN A N 1
ATOM 1505 C CA . GLN A 1 181 ? 10.781 -9.362 10.422 1.00 49.91 181 GLN A CA 1
ATOM 1506 C C . GLN A 1 181 ? 10.280 -8.724 11.722 1.00 49.91 181 GLN A C 1
ATOM 1508 O O . GLN A 1 181 ? 9.754 -9.433 12.571 1.00 49.91 181 GLN A O 1
ATOM 1513 N N . ALA A 1 182 ? 10.380 -7.401 11.877 1.00 55.97 182 ALA A N 1
ATOM 1514 C CA . ALA A 1 182 ? 9.838 -6.692 13.034 1.00 55.97 182 ALA A CA 1
ATOM 1515 C C . ALA A 1 182 ? 8.308 -6.824 13.111 1.00 55.97 182 ALA A C 1
ATOM 1517 O O . ALA A 1 182 ? 7.766 -7.125 14.174 1.00 55.97 182 ALA A O 1
ATOM 1518 N N . LEU A 1 183 ? 7.613 -6.673 11.979 1.00 52.31 183 LEU A N 1
ATOM 1519 C CA . LEU A 1 183 ? 6.165 -6.875 11.899 1.00 52.31 183 LEU A CA 1
ATOM 1520 C C . LEU A 1 183 ? 5.772 -8.324 12.219 1.00 52.31 183 LEU A C 1
ATOM 1522 O O . LEU A 1 183 ? 4.838 -8.540 12.987 1.00 52.31 183 LEU A O 1
ATOM 1526 N N . ASP A 1 184 ? 6.503 -9.309 11.699 1.00 51.88 184 ASP A N 1
ATOM 1527 C CA . ASP A 1 184 ? 6.257 -10.729 11.967 1.00 51.88 184 ASP A CA 1
ATOM 1528 C C . ASP A 1 184 ? 6.566 -11.100 13.427 1.00 51.88 184 ASP A C 1
ATOM 1530 O O . ASP A 1 184 ? 5.839 -11.890 14.028 1.00 51.88 184 ASP A O 1
ATOM 1534 N N . GLN A 1 185 ? 7.587 -10.501 14.049 1.00 50.91 185 GLN A N 1
ATOM 1535 C CA . GLN A 1 185 ? 7.886 -10.680 15.475 1.00 50.91 185 GLN A CA 1
ATOM 1536 C C . GLN A 1 185 ? 6.782 -10.116 16.373 1.00 50.91 185 GLN A C 1
ATOM 1538 O O . GLN A 1 185 ? 6.407 -10.767 17.350 1.00 50.91 185 GLN A O 1
ATOM 1543 N N . ILE A 1 186 ? 6.241 -8.939 16.046 1.00 56.56 186 ILE A N 1
ATOM 1544 C CA . ILE A 1 186 ? 5.085 -8.360 16.747 1.00 56.56 186 ILE A CA 1
ATOM 1545 C C . ILE A 1 186 ? 3.881 -9.299 16.614 1.00 56.56 186 ILE A C 1
ATOM 1547 O O . ILE A 1 186 ? 3.259 -9.666 17.612 1.00 56.56 186 ILE A O 1
ATOM 1551 N N . ARG A 1 187 ? 3.615 -9.779 15.395 1.00 50.44 187 ARG A N 1
ATOM 1552 C CA . ARG A 1 187 ? 2.513 -10.705 15.107 1.00 50.44 187 ARG A CA 1
ATOM 1553 C C . ARG A 1 187 ? 2.637 -12.016 15.885 1.00 50.44 187 ARG A C 1
ATOM 1555 O O . ARG A 1 187 ? 1.669 -12.455 16.499 1.00 50.44 187 ARG A O 1
ATOM 1562 N N . ASN A 1 188 ? 3.840 -12.590 15.920 1.00 51.97 188 ASN A N 1
ATOM 1563 C CA . ASN A 1 188 ? 4.131 -13.850 16.603 1.00 51.97 188 ASN A CA 1
ATOM 1564 C C . ASN A 1 188 ? 4.079 -13.733 18.133 1.00 51.97 188 ASN A C 1
ATOM 1566 O O . ASN A 1 188 ? 3.664 -14.680 18.806 1.00 51.97 188 ASN A O 1
ATOM 1570 N N . LYS A 1 189 ? 4.469 -12.582 18.699 1.00 53.06 189 LYS A N 1
ATOM 1571 C CA . LYS A 1 189 ? 4.300 -12.299 20.134 1.00 53.06 189 LYS A CA 1
ATOM 1572 C C . LYS A 1 189 ? 2.822 -12.231 20.517 1.00 53.06 189 LYS A C 1
ATOM 1574 O O . LYS A 1 189 ? 2.443 -12.838 21.516 1.00 53.06 189 LYS A O 1
ATOM 1579 N N . ASN A 1 190 ? 1.998 -11.592 19.688 1.00 45.25 190 ASN A N 1
ATOM 1580 C CA . ASN A 1 190 ? 0.559 -11.451 19.929 1.00 45.25 190 ASN A CA 1
ATOM 1581 C C . ASN A 1 190 ? -0.211 -12.778 19.779 1.00 45.25 190 ASN A C 1
ATOM 1583 O O . ASN A 1 190 ? -1.229 -12.973 20.438 1.00 45.25 190 ASN A O 1
ATOM 1587 N N . THR A 1 191 ? 0.268 -13.723 18.963 1.00 44.25 191 THR A N 1
ATOM 1588 C CA . THR A 1 191 ? -0.329 -15.070 18.857 1.00 44.25 191 THR A CA 1
ATOM 1589 C C . THR A 1 191 ? 0.059 -16.025 19.983 1.00 44.25 191 THR A C 1
ATOM 1591 O O . THR A 1 191 ? -0.693 -16.951 20.247 1.00 44.25 191 THR A O 1
ATOM 1594 N N . LYS A 1 192 ? 1.198 -15.821 20.661 1.00 44.75 192 LYS A N 1
ATOM 1595 C CA . LYS A 1 192 ? 1.626 -16.660 21.801 1.00 44.75 192 LYS A CA 1
ATOM 1596 C C . LYS A 1 192 ? 0.993 -16.259 23.141 1.00 44.75 192 LYS A C 1
ATOM 1598 O O . LYS A 1 192 ? 1.278 -16.885 24.154 1.00 44.75 192 LYS A O 1
ATOM 1603 N N . THR A 1 193 ? 0.183 -15.201 23.154 1.00 40.94 193 THR A N 1
ATOM 1604 C CA . THR A 1 193 ? -0.540 -14.704 24.339 1.00 40.94 193 THR A CA 1
ATOM 1605 C C . THR A 1 193 ? -2.057 -14.931 24.270 1.00 40.94 193 THR A C 1
ATOM 1607 O O . THR A 1 193 ? -2.785 -14.402 25.109 1.00 40.94 193 THR A O 1
ATOM 1610 N N . LYS A 1 194 ? -2.534 -15.711 23.293 1.00 37.84 194 LYS A N 1
ATOM 1611 C CA . LYS A 1 194 ? -3.876 -16.312 23.296 1.00 37.84 194 LYS A CA 1
ATOM 1612 C C . LYS A 1 194 ? -3.785 -17.752 23.771 1.00 37.84 194 LYS A C 1
ATOM 1614 O O . LYS A 1 194 ? -4.757 -18.179 24.424 1.00 37.84 194 LYS A O 1
#

Secondary structure (DSSP, 8-state):
--HHHHHHH--GGGGGSTTHHHHHHT--SHHHHHHHHHHHHTSPSSHHHHHHHHHHHHHHHHS---HHHHHHHHHHHHHTT--HHHHHHHHHHHTTS---S-THHHHHT--S-HHHHHHHHHHHHHTT--HHHHHHHHHHHHTSHHHHHHHHHHHHHHTTS-----TH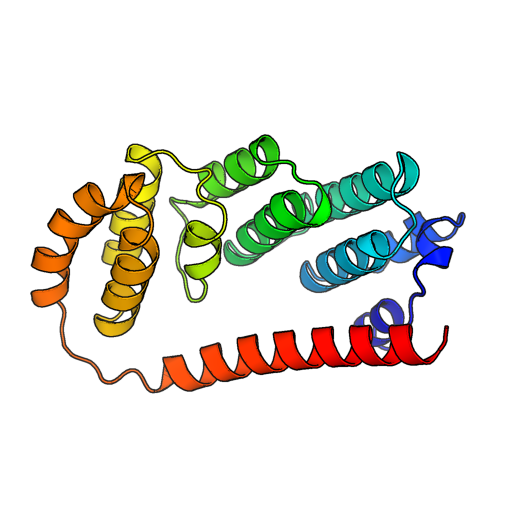HHHHHHHHHHHHHHHHHHHHHHHTT-

Organism: NCBI:txid1242966

Radius of gyration: 18.49 Å; chains: 1; bounding box: 45×33×51 Å